Protein AF-Q95SH7-F1 (afdb_monomer_lite)

InterPro domains:
  IPR019172 Osteopetrosis-associated transmembrane protein 1 precursor [PF09777] (29-224)
  IPR019172 Osteopetrosis-associated transmembrane protein 1 precursor [PTHR15644] (20-227)

Sequence (315 aa):
MRSYIALLGLILTLSGQFNMLLAGKKHSCEKLLADLGDAQSKFIYCATTKSVPVNLCEGCVDLYRNLTNDYGNLIANANCSKRYLNSDRINIVATTQGILTSLWQKANCENCFRDNFWIVYSDNSTKLQNCLESASSDLVCFKCKNDYVSLNDFYLSMEKKVGGSVCFDLQDNMNRTRLNWSKTLKCCQREVKLTNFLIAVGVVVLLPIFTFYITAVVVTKRREANHGLLNEQEPELDAPSTSTLITAAVLSTSTEDPVAISARTEKIANVLIGAGTHLLDESSDEEPPRGKKVAHSPASDYSSDDEPLEKPKRA

Structure (mmCIF, N/CA/C/O backbone):
data_AF-Q95SH7-F1
#
_entry.id   AF-Q95SH7-F1
#
loop_
_atom_site.group_PDB
_atom_site.id
_atom_site.type_symbol
_atom_site.label_atom_id
_atom_site.label_alt_id
_atom_site.label_comp_id
_atom_site.label_asym_id
_atom_site.label_entity_id
_atom_site.label_seq_id
_atom_site.pdbx_PDB_ins_code
_atom_site.Cartn_x
_atom_site.Cartn_y
_atom_site.Cartn_z
_atom_site.occupancy
_atom_site.B_iso_or_equiv
_atom_site.auth_seq_id
_atom_site.auth_comp_id
_atom_site.auth_asym_id
_atom_site.auth_atom_id
_atom_site.pdbx_PDB_model_num
ATOM 1 N N . MET A 1 1 ? 40.277 18.360 -65.419 1.00 63.38 1 MET A N 1
ATOM 2 C CA . MET A 1 1 ? 40.446 17.186 -64.526 1.00 63.38 1 MET A CA 1
ATOM 3 C C . MET A 1 1 ? 40.706 17.570 -63.067 1.00 63.38 1 MET A C 1
ATOM 5 O O . MET A 1 1 ? 39.752 17.458 -62.316 1.00 63.38 1 MET A O 1
ATOM 9 N N . ARG A 1 2 ? 41.895 18.059 -62.649 1.00 73.50 2 ARG A N 1
ATOM 10 C CA . ARG A 1 2 ? 42.257 18.284 -61.216 1.00 73.50 2 ARG A CA 1
ATOM 11 C C . ARG A 1 2 ? 41.142 18.849 -60.306 1.00 73.50 2 ARG A C 1
ATOM 13 O O . ARG A 1 2 ? 40.904 18.279 -59.249 1.00 73.50 2 ARG A O 1
ATOM 20 N N . SER A 1 3 ? 40.433 19.903 -60.724 1.00 75.00 3 SER A N 1
ATOM 21 C CA . SER A 1 3 ? 39.335 20.509 -59.940 1.00 75.00 3 SER A CA 1
ATOM 22 C C . SER A 1 3 ? 38.196 19.527 -59.596 1.00 75.00 3 SER A C 1
ATOM 24 O O . SER A 1 3 ? 37.776 19.479 -58.444 1.00 75.00 3 SER A O 1
ATOM 26 N N . TYR A 1 4 ? 37.764 18.675 -60.535 1.00 78.44 4 TYR A N 1
ATOM 27 C CA . TYR A 1 4 ? 36.707 17.679 -60.292 1.00 78.44 4 TYR A CA 1
ATOM 28 C C . TYR A 1 4 ? 37.105 16.637 -59.238 1.00 78.44 4 TYR A C 1
ATOM 30 O O . TYR A 1 4 ? 36.262 16.203 -58.461 1.00 78.44 4 TYR A O 1
ATOM 38 N N . ILE A 1 5 ? 38.387 16.258 -59.183 1.00 79.31 5 ILE A N 1
ATOM 39 C CA . ILE A 1 5 ? 38.898 15.276 -58.211 1.00 79.31 5 ILE A CA 1
ATOM 40 C C . ILE A 1 5 ? 38.832 15.856 -56.790 1.00 79.31 5 ILE A C 1
ATOM 42 O O . ILE A 1 5 ? 38.383 15.177 -55.870 1.00 79.31 5 ILE A O 1
ATOM 46 N N . ALA A 1 6 ? 39.206 17.129 -56.618 1.00 79.00 6 ALA A N 1
ATOM 47 C CA . ALA A 1 6 ? 39.083 17.822 -55.335 1.00 79.00 6 ALA A CA 1
ATOM 48 C C . ALA A 1 6 ? 37.614 17.964 -54.891 1.00 79.00 6 ALA A C 1
ATOM 50 O O . ALA A 1 6 ? 37.300 17.750 -53.722 1.00 79.00 6 ALA A O 1
ATOM 51 N N . LEU A 1 7 ? 36.710 18.268 -55.830 1.00 79.94 7 LEU A N 1
ATOM 52 C CA . LEU A 1 7 ? 35.279 18.433 -55.559 1.00 79.94 7 LEU A CA 1
ATOM 53 C C . LEU A 1 7 ? 34.617 17.097 -55.164 1.00 79.94 7 LEU A C 1
ATOM 55 O O . LEU A 1 7 ? 33.896 17.042 -54.171 1.00 79.94 7 LEU A O 1
ATOM 59 N N . LEU A 1 8 ? 34.940 15.999 -55.861 1.00 82.06 8 LEU A N 1
ATOM 60 C CA . LEU A 1 8 ? 34.525 14.641 -55.482 1.00 82.06 8 LEU A CA 1
ATOM 61 C C . LEU A 1 8 ? 35.059 14.234 -54.102 1.00 82.06 8 LEU A C 1
ATOM 63 O O . LEU A 1 8 ? 34.300 13.713 -53.288 1.00 82.06 8 LEU A O 1
ATOM 67 N N . GLY A 1 9 ? 36.334 14.509 -53.810 1.00 81.44 9 GLY A N 1
ATOM 68 C CA . GLY A 1 9 ? 36.924 14.237 -52.496 1.00 81.44 9 GLY A CA 1
ATOM 69 C C . GLY A 1 9 ? 36.204 14.970 -51.360 1.00 81.44 9 GLY A C 1
ATOM 70 O O . GLY A 1 9 ? 35.921 14.369 -50.326 1.00 81.44 9 GLY A O 1
ATOM 71 N N . LEU A 1 10 ? 35.842 16.239 -51.574 1.00 83.19 10 LEU A N 1
ATOM 72 C CA . LEU A 1 10 ? 35.124 17.057 -50.593 1.00 83.19 10 LEU A CA 1
ATOM 73 C C . LEU A 1 10 ? 33.656 16.624 -50.412 1.00 83.19 10 LEU A C 1
ATOM 75 O O . LEU A 1 10 ? 33.151 16.629 -49.293 1.00 83.19 10 LEU A O 1
ATOM 79 N N . ILE A 1 11 ? 32.981 16.175 -51.477 1.00 85.31 11 ILE A N 1
ATOM 80 C CA . ILE A 1 11 ? 31.650 15.549 -51.369 1.00 85.31 11 ILE A CA 1
ATOM 81 C C . ILE A 1 11 ? 31.732 14.249 -50.555 1.00 85.31 11 ILE A C 1
ATOM 83 O O . ILE A 1 11 ? 30.904 14.024 -49.671 1.00 85.31 11 ILE A O 1
ATOM 87 N N . LEU A 1 12 ? 32.743 13.410 -50.804 1.00 84.62 12 LEU A N 1
ATOM 88 C CA . LEU A 1 12 ? 32.925 12.152 -50.078 1.00 84.62 12 LEU A CA 1
ATOM 89 C C . LEU A 1 12 ? 33.202 12.385 -48.585 1.00 84.62 12 LEU A C 1
ATOM 91 O O . LEU A 1 12 ? 32.544 11.752 -47.758 1.00 84.62 12 LEU A O 1
ATOM 95 N N . THR A 1 13 ? 34.084 13.319 -48.210 1.00 81.19 13 THR A N 1
ATOM 96 C CA . THR A 1 13 ? 34.356 13.611 -46.788 1.00 81.19 13 THR A CA 1
ATOM 97 C C . THR A 1 13 ? 33.149 14.213 -46.068 1.00 81.19 13 THR A C 1
ATOM 99 O O . THR A 1 13 ? 32.836 13.767 -44.962 1.00 81.19 13 THR A O 1
ATOM 102 N N . LEU A 1 14 ? 32.411 15.138 -46.698 1.00 82.38 14 LEU A N 1
ATOM 103 C CA . LEU A 1 14 ? 31.150 15.656 -46.152 1.00 82.38 14 LEU A CA 1
ATOM 104 C C . LEU A 1 14 ? 30.107 14.543 -45.976 1.00 82.38 14 LEU A C 1
ATOM 106 O O . LEU A 1 14 ? 29.465 14.463 -44.928 1.00 82.38 14 LEU A O 1
ATOM 110 N N . SER A 1 15 ? 29.972 13.639 -46.952 1.00 83.38 15 SER A N 1
ATOM 111 C CA . SER A 1 15 ? 29.055 12.497 -46.845 1.00 83.38 15 SER A CA 1
ATOM 112 C C . SER A 1 15 ? 29.454 11.537 -45.715 1.00 83.38 15 SER A C 1
ATOM 114 O O . SER A 1 15 ? 28.586 11.044 -44.995 1.00 83.38 15 SER A O 1
ATOM 116 N N . GLY A 1 16 ? 30.754 11.319 -45.490 1.00 80.38 16 GLY A N 1
ATOM 117 C CA . GLY A 1 16 ? 31.266 10.509 -44.383 1.00 80.38 16 GLY A CA 1
ATOM 118 C C . GLY A 1 16 ? 30.967 11.131 -43.016 1.00 80.38 16 GLY A C 1
ATOM 119 O O . GLY A 1 16 ? 30.447 10.453 -42.130 1.00 80.38 16 GLY A O 1
ATOM 120 N N . GLN A 1 17 ? 31.212 12.437 -42.861 1.00 80.50 17 GLN A N 1
ATOM 121 C CA . GLN A 1 17 ? 30.883 13.177 -41.636 1.00 80.50 17 GLN A CA 1
ATOM 122 C C . GLN A 1 17 ? 29.373 13.178 -41.351 1.00 80.50 17 GLN A C 1
ATOM 124 O O . GLN A 1 17 ? 28.960 12.937 -40.216 1.00 80.50 17 GLN A O 1
ATOM 129 N N . PHE A 1 18 ? 28.541 13.383 -42.376 1.00 81.31 18 PHE A N 1
ATOM 130 C CA . PHE A 1 18 ? 27.083 13.361 -42.246 1.00 81.31 18 PHE A CA 1
ATOM 131 C C . PHE A 1 18 ? 26.558 11.977 -41.828 1.00 81.31 18 PHE A C 1
ATOM 133 O O . PHE A 1 18 ? 25.743 11.882 -40.908 1.00 81.31 18 PHE A O 1
ATOM 140 N N . ASN A 1 19 ? 27.078 10.900 -42.429 1.00 77.56 19 ASN A N 1
ATOM 141 C CA . ASN A 1 19 ? 26.736 9.527 -42.048 1.00 77.56 19 ASN A CA 1
ATOM 142 C C . ASN A 1 19 ? 27.182 9.183 -40.616 1.00 77.56 19 ASN A C 1
ATOM 144 O O . ASN A 1 19 ? 26.408 8.579 -39.877 1.00 77.56 19 ASN A O 1
ATOM 148 N N . MET A 1 20 ? 28.373 9.614 -40.181 1.00 75.56 20 MET A N 1
ATOM 149 C CA . MET A 1 20 ? 28.822 9.448 -38.787 1.00 75.56 20 MET A CA 1
ATOM 150 C C . MET A 1 20 ? 27.908 10.178 -37.790 1.00 75.56 20 MET A C 1
ATOM 152 O O . MET A 1 20 ? 27.527 9.614 -36.764 1.00 75.56 20 MET A O 1
ATOM 156 N N . LEU A 1 21 ? 27.501 11.412 -38.103 1.00 77.50 21 LEU A N 1
ATOM 157 C CA . LEU A 1 21 ? 26.602 12.210 -37.262 1.00 77.50 21 LEU A CA 1
ATOM 158 C C . LEU A 1 21 ? 25.205 11.562 -37.168 1.00 77.50 21 LEU A C 1
ATOM 160 O O . LEU A 1 21 ? 24.625 11.477 -36.081 1.00 77.50 21 LEU A O 1
ATOM 164 N N . LEU A 1 22 ? 24.689 11.037 -38.285 1.00 74.31 22 LEU A N 1
ATOM 165 C CA . LEU A 1 22 ? 23.461 10.237 -38.323 1.00 74.31 22 LEU A CA 1
ATOM 166 C C . LEU A 1 22 ? 23.581 8.941 -37.509 1.00 74.31 22 LEU A C 1
ATOM 168 O O . LEU A 1 22 ? 22.667 8.630 -36.746 1.00 74.31 22 LEU A O 1
ATOM 172 N N . ALA A 1 23 ? 24.695 8.212 -37.617 1.00 70.94 23 ALA A N 1
ATOM 173 C CA . ALA A 1 23 ? 24.934 6.980 -36.867 1.00 70.94 23 ALA A CA 1
ATOM 174 C C . ALA A 1 23 ? 24.988 7.228 -35.348 1.00 70.94 23 ALA A C 1
ATOM 176 O O . ALA A 1 23 ? 24.325 6.521 -34.588 1.00 70.94 23 ALA A O 1
ATOM 177 N N . GLY A 1 24 ? 25.682 8.282 -34.903 1.00 73.38 24 GLY A N 1
ATOM 178 C CA . GLY A 1 24 ? 25.710 8.687 -33.493 1.00 73.38 24 GLY A CA 1
ATOM 179 C C . GLY A 1 24 ? 24.323 9.062 -32.955 1.00 73.38 24 GLY A C 1
ATOM 180 O O . GLY A 1 24 ? 23.914 8.587 -31.895 1.00 73.38 24 GLY A O 1
ATOM 181 N N . LYS A 1 25 ? 23.539 9.839 -33.720 1.00 75.94 25 LYS A N 1
ATOM 182 C CA . LYS A 1 25 ? 22.142 10.159 -33.365 1.00 75.94 25 LYS A CA 1
ATOM 183 C C . LYS A 1 25 ? 21.239 8.923 -33.345 1.00 75.94 25 LYS A C 1
ATOM 185 O O . LYS A 1 25 ? 20.387 8.814 -32.464 1.00 75.94 25 LYS A O 1
ATOM 190 N N . LYS A 1 26 ? 21.429 7.985 -34.279 1.00 73.69 26 LYS A N 1
ATOM 191 C CA . LYS A 1 26 ? 20.704 6.708 -34.329 1.00 73.69 26 LYS A CA 1
ATOM 192 C C . LYS A 1 26 ? 20.954 5.892 -33.056 1.00 73.69 26 LYS A C 1
ATOM 194 O O . LYS A 1 26 ? 19.992 5.551 -32.373 1.00 73.69 26 LYS A O 1
ATOM 199 N N . HIS A 1 27 ? 22.221 5.673 -32.700 1.00 76.00 27 HIS A N 1
ATOM 200 C CA . HIS A 1 27 ? 22.614 4.928 -31.500 1.00 76.00 27 HIS A CA 1
ATOM 201 C C . HIS A 1 27 ? 22.127 5.607 -30.206 1.00 76.00 27 HIS A C 1
ATOM 203 O O . HIS A 1 27 ? 21.720 4.922 -29.268 1.00 76.00 27 HIS A O 1
ATOM 209 N N . SER A 1 28 ? 22.115 6.944 -30.147 1.00 89.06 28 SER A N 1
ATOM 210 C CA . SER A 1 28 ? 21.544 7.688 -29.015 1.00 89.06 28 SER A CA 1
ATOM 211 C C . SER A 1 28 ? 20.042 7.419 -28.845 1.00 89.06 28 SER A C 1
ATOM 213 O O . SER A 1 28 ? 19.609 7.078 -27.746 1.00 89.06 28 SER A O 1
ATOM 215 N N . CYS A 1 29 ? 19.254 7.492 -29.923 1.00 93.06 29 CYS A N 1
ATOM 216 C CA . CYS A 1 29 ? 17.817 7.209 -29.856 1.00 93.06 29 CYS A CA 1
ATOM 217 C C . CYS A 1 29 ? 17.499 5.734 -29.583 1.00 93.06 29 CYS A C 1
ATOM 219 O O . CYS A 1 29 ? 16.517 5.437 -28.912 1.00 93.06 29 CYS A O 1
ATOM 221 N N . GLU A 1 30 ? 18.295 4.806 -30.113 1.00 93.19 30 GLU A N 1
ATOM 222 C CA . GLU A 1 30 ? 18.106 3.369 -29.883 1.00 93.19 30 GLU A CA 1
ATOM 223 C C . GLU A 1 30 ? 18.460 2.977 -28.441 1.00 93.19 30 GLU A C 1
ATOM 225 O O . GLU A 1 30 ? 17.736 2.173 -27.858 1.00 93.19 30 GLU A O 1
ATOM 230 N N . LYS A 1 31 ? 19.452 3.631 -27.812 1.00 94.38 31 LYS A N 1
ATOM 231 C CA . LYS A 1 31 ? 19.692 3.489 -26.367 1.00 94.38 31 LYS A CA 1
ATOM 232 C C . LYS A 1 31 ? 18.532 4.044 -25.533 1.00 94.38 31 LYS A C 1
ATOM 234 O O . LYS A 1 31 ? 18.003 3.315 -24.707 1.00 94.38 31 LYS A O 1
ATOM 239 N N . LEU A 1 32 ? 18.096 5.285 -25.776 1.00 95.44 32 LEU A N 1
ATOM 240 C CA . LEU A 1 32 ? 17.012 5.910 -24.997 1.00 95.44 32 LEU A CA 1
ATOM 241 C C . LEU A 1 32 ? 15.697 5.113 -25.053 1.00 95.44 32 LEU A C 1
ATOM 243 O O . LEU A 1 32 ? 14.973 5.054 -24.064 1.00 95.44 32 LEU A O 1
ATOM 247 N N . LEU A 1 33 ? 15.391 4.478 -26.191 1.00 95.38 33 LEU A N 1
ATOM 248 C CA . LEU A 1 33 ? 14.232 3.591 -26.303 1.00 95.38 33 LEU A CA 1
ATOM 249 C C . LEU A 1 33 ? 14.427 2.270 -25.537 1.00 95.38 33 LEU A C 1
ATOM 251 O O . LEU A 1 33 ? 13.470 1.771 -24.950 1.00 95.38 33 LEU A O 1
ATOM 255 N N . ALA A 1 34 ? 15.638 1.705 -25.536 1.00 96.12 34 ALA A N 1
ATOM 256 C CA . ALA A 1 34 ? 15.949 0.485 -24.792 1.00 96.12 34 ALA A CA 1
ATOM 257 C C . ALA A 1 34 ? 15.928 0.710 -23.269 1.00 96.12 34 ALA A C 1
ATOM 259 O O . ALA A 1 34 ? 15.324 -0.089 -22.558 1.00 96.12 34 ALA A O 1
ATOM 260 N N . ASP A 1 35 ? 16.514 1.816 -22.793 1.00 96.50 35 ASP A N 1
ATOM 261 C CA . ASP A 1 35 ? 16.490 2.237 -21.385 1.00 96.50 35 ASP A CA 1
ATOM 262 C C . ASP A 1 35 ? 15.025 2.410 -20.910 1.00 96.50 35 ASP A C 1
ATOM 264 O O . ASP A 1 35 ? 14.611 1.816 -19.913 1.00 96.50 35 ASP A O 1
ATOM 268 N N . LEU A 1 36 ? 14.191 3.115 -21.692 1.00 97.12 36 LEU A N 1
ATOM 269 C CA . LEU A 1 36 ? 12.753 3.249 -21.421 1.00 97.12 36 LEU A CA 1
ATOM 270 C C . LEU A 1 36 ? 12.016 1.898 -21.431 1.00 97.12 36 LEU A C 1
ATOM 272 O O . LEU A 1 36 ? 11.171 1.660 -20.571 1.00 97.12 36 LEU A O 1
ATOM 276 N N . GLY A 1 37 ? 12.298 1.018 -22.395 1.00 97.19 37 GLY A N 1
ATOM 277 C CA . GLY A 1 37 ? 11.652 -0.296 -22.492 1.00 97.19 37 GLY A CA 1
ATOM 278 C C . GLY A 1 37 ? 11.969 -1.201 -21.297 1.00 97.19 37 GLY A C 1
ATOM 279 O O . GLY A 1 37 ? 11.080 -1.874 -20.771 1.00 97.19 37 GLY A O 1
ATOM 280 N N . ASP A 1 38 ? 13.212 -1.162 -20.818 1.00 97.88 38 ASP A N 1
ATOM 281 C CA . ASP A 1 38 ? 13.646 -1.825 -19.589 1.00 97.88 38 ASP A CA 1
ATOM 282 C C . ASP A 1 38 ? 12.906 -1.261 -18.360 1.00 97.88 38 ASP A C 1
ATOM 284 O O . ASP A 1 38 ? 12.289 -2.031 -17.615 1.00 97.88 38 ASP A O 1
ATOM 288 N N . ALA A 1 39 ? 12.847 0.066 -18.201 1.00 98.19 39 ALA A N 1
ATOM 289 C CA . ALA A 1 39 ? 12.100 0.718 -17.122 1.00 98.19 39 ALA A CA 1
ATOM 290 C C . ALA A 1 39 ? 10.590 0.395 -17.156 1.00 98.19 39 ALA A C 1
ATOM 292 O O . ALA A 1 39 ? 10.005 0.061 -16.121 1.00 98.19 39 ALA A O 1
ATOM 293 N N . GLN A 1 40 ? 9.966 0.406 -18.342 1.00 97.81 40 GLN A N 1
ATOM 294 C CA . GLN A 1 40 ? 8.574 -0.014 -18.553 1.00 97.81 40 GLN A CA 1
ATOM 295 C C . GLN A 1 40 ? 8.359 -1.471 -18.120 1.00 97.81 40 GLN A C 1
ATOM 297 O O . GLN A 1 40 ? 7.416 -1.750 -17.375 1.00 97.81 40 GLN A O 1
ATOM 302 N N . SER A 1 41 ? 9.252 -2.386 -18.518 1.00 98.00 41 SER A N 1
ATOM 303 C CA . SER A 1 41 ? 9.170 -3.812 -18.167 1.00 98.00 41 SER A CA 1
ATOM 304 C C . SER A 1 41 ? 9.305 -4.065 -16.657 1.00 98.00 41 SER A C 1
ATOM 306 O O . SER A 1 41 ? 8.559 -4.864 -16.086 1.00 98.00 41 SER A O 1
ATOM 308 N N . LYS A 1 42 ? 10.195 -3.328 -15.980 1.00 98.44 42 LYS A N 1
ATOM 309 C CA . LYS A 1 42 ? 10.414 -3.430 -14.532 1.00 98.44 42 LYS A CA 1
ATOM 310 C C . LYS A 1 42 ? 9.242 -2.861 -13.741 1.00 98.44 42 LYS A C 1
ATOM 312 O O . LYS A 1 42 ? 8.810 -3.487 -12.772 1.00 98.44 42 LYS A O 1
ATOM 317 N N . PHE A 1 43 ? 8.687 -1.723 -14.162 1.00 98.31 43 PHE A N 1
ATOM 318 C CA . PHE A 1 43 ? 7.515 -1.143 -13.510 1.00 98.31 43 PHE A CA 1
ATOM 319 C C . PHE A 1 43 ? 6.276 -2.043 -13.644 1.00 98.31 43 PHE A C 1
ATOM 321 O O . PHE A 1 43 ? 5.636 -2.315 -12.631 1.00 98.31 43 PHE A O 1
ATOM 328 N N . ILE A 1 44 ? 5.964 -2.585 -14.833 1.00 97.50 44 ILE A N 1
ATOM 329 C CA . ILE A 1 44 ? 4.802 -3.485 -14.984 1.00 97.50 44 ILE A CA 1
ATOM 330 C C . ILE A 1 44 ? 4.984 -4.811 -14.227 1.00 97.50 44 ILE A C 1
ATOM 332 O O . ILE A 1 44 ? 4.027 -5.308 -13.630 1.00 97.50 44 ILE A O 1
ATOM 336 N N . TYR A 1 45 ? 6.206 -5.354 -14.165 1.00 98.25 45 TYR A N 1
ATOM 337 C CA . TYR A 1 45 ? 6.515 -6.524 -13.335 1.00 98.25 45 TYR A CA 1
ATOM 338 C C . TYR A 1 45 ? 6.297 -6.236 -11.841 1.00 98.25 45 TYR A C 1
ATOM 340 O O . TYR A 1 45 ? 5.645 -7.020 -11.146 1.00 98.25 45 TYR A O 1
ATOM 348 N N . CYS A 1 46 ? 6.775 -5.089 -11.348 1.00 98.31 46 CYS A N 1
ATOM 349 C CA . CYS A 1 46 ? 6.547 -4.662 -9.969 1.00 98.31 46 CYS A CA 1
ATOM 350 C C . CYS A 1 46 ? 5.052 -4.471 -9.675 1.00 98.31 46 CYS A C 1
ATOM 352 O O . CYS A 1 46 ? 4.528 -5.074 -8.743 1.00 98.31 46 CYS A O 1
ATOM 354 N N . ALA A 1 47 ? 4.335 -3.726 -10.519 1.00 97.56 47 ALA A N 1
ATOM 355 C CA . ALA A 1 47 ? 2.901 -3.489 -10.368 1.00 97.56 47 ALA A CA 1
ATOM 356 C C . ALA A 1 47 ? 2.085 -4.795 -10.336 1.00 97.56 47 ALA A C 1
ATOM 358 O O . ALA A 1 47 ? 1.165 -4.940 -9.534 1.00 97.56 47 ALA A O 1
ATOM 359 N N . THR A 1 48 ? 2.458 -5.775 -11.165 1.00 97.06 48 THR A N 1
ATOM 360 C CA . THR A 1 48 ? 1.806 -7.093 -11.209 1.00 97.06 48 THR A CA 1
ATOM 361 C C . THR A 1 48 ? 2.108 -7.919 -9.954 1.00 97.06 48 THR A C 1
ATOM 363 O O . THR A 1 48 ? 1.204 -8.530 -9.385 1.00 97.06 48 THR A O 1
ATOM 366 N N . THR A 1 49 ? 3.359 -7.919 -9.479 1.00 97.56 49 THR A N 1
ATOM 367 C CA . THR A 1 49 ? 3.784 -8.681 -8.284 1.00 97.56 49 THR A CA 1
ATOM 368 C C . THR A 1 49 ? 3.401 -8.023 -6.952 1.00 97.56 49 THR A C 1
ATOM 370 O O . THR A 1 49 ? 3.406 -8.694 -5.923 1.00 97.56 49 THR A O 1
ATOM 373 N N . LYS A 1 50 ? 3.011 -6.743 -6.959 1.00 96.69 50 LYS A N 1
ATOM 374 C CA . LYS A 1 50 ? 2.500 -5.977 -5.805 1.00 96.69 50 LYS A CA 1
ATOM 375 C C . LYS A 1 50 ? 0.976 -5.773 -5.836 1.00 96.69 50 LYS A C 1
ATOM 377 O O . LYS A 1 50 ? 0.469 -4.788 -5.300 1.00 96.69 50 LYS A O 1
ATOM 382 N N . SER A 1 51 ? 0.255 -6.686 -6.488 1.00 95.12 51 SER A N 1
ATOM 383 C CA . SER A 1 51 ? -1.200 -6.606 -6.681 1.00 95.12 51 SER A CA 1
ATOM 384 C C . SER A 1 51 ? -2.029 -7.179 -5.523 1.00 95.12 51 SER A C 1
ATOM 386 O O . SER A 1 51 ? -3.136 -6.699 -5.295 1.00 95.12 51 SER A O 1
ATOM 388 N N . VAL A 1 52 ? -1.525 -8.182 -4.790 1.00 93.88 52 VAL A N 1
ATOM 389 C CA . VAL A 1 52 ? -2.203 -8.787 -3.626 1.00 93.88 52 VAL A CA 1
ATOM 390 C C . VAL A 1 52 ? -1.170 -9.178 -2.551 1.00 93.88 52 VAL A C 1
ATOM 392 O O . VAL A 1 52 ? -0.391 -10.102 -2.788 1.00 93.88 52 VAL A O 1
ATOM 395 N N . PRO A 1 53 ? -1.163 -8.545 -1.358 1.00 92.69 53 PRO A N 1
ATOM 396 C CA . PRO A 1 53 ? -1.866 -7.298 -1.032 1.00 92.69 53 PRO A CA 1
ATOM 397 C C . PRO A 1 53 ? -1.395 -6.137 -1.916 1.00 92.69 53 PRO A C 1
ATOM 399 O O . PRO A 1 53 ? -0.297 -6.190 -2.477 1.00 92.69 53 PRO A O 1
ATOM 402 N N . VAL A 1 54 ? -2.213 -5.092 -2.035 1.00 94.50 54 VAL A N 1
ATOM 403 C CA . VAL A 1 54 ? -1.873 -3.932 -2.864 1.00 94.50 54 VAL A CA 1
ATOM 404 C C . VAL A 1 54 ? -0.762 -3.130 -2.187 1.00 94.50 54 VAL A C 1
ATOM 406 O O . VAL A 1 54 ? -0.917 -2.628 -1.073 1.00 94.50 54 VAL A O 1
ATOM 409 N N . ASN A 1 55 ? 0.367 -3.012 -2.879 1.00 95.06 55 ASN A N 1
ATOM 410 C CA . ASN A 1 55 ? 1.519 -2.214 -2.459 1.00 95.06 55 ASN A CA 1
ATOM 411 C C . ASN A 1 55 ? 2.222 -1.635 -3.707 1.00 95.06 55 ASN A C 1
ATOM 413 O O . ASN A 1 55 ? 3.435 -1.784 -3.889 1.00 95.06 55 ASN A O 1
ATOM 417 N N . LEU A 1 56 ? 1.426 -1.079 -4.623 1.00 96.44 56 LEU A N 1
ATOM 418 C CA . LEU A 1 56 ? 1.848 -0.557 -5.924 1.00 96.44 56 LEU A CA 1
ATOM 419 C C . LEU A 1 56 ? 2.591 0.771 -5.769 1.00 96.44 56 LEU A C 1
ATOM 421 O O . LEU A 1 56 ? 3.650 0.964 -6.366 1.00 96.44 56 LEU A O 1
ATOM 425 N N . CYS A 1 57 ? 2.017 1.683 -4.992 1.00 96.62 57 CYS A N 1
ATOM 426 C CA . CYS A 1 57 ? 2.514 3.039 -4.838 1.00 96.62 57 CYS A CA 1
ATOM 427 C C . CYS A 1 57 ? 3.848 3.041 -4.093 1.00 96.62 57 CYS A C 1
ATOM 429 O O . CYS A 1 57 ? 4.848 3.471 -4.659 1.00 96.62 57 CYS A O 1
ATOM 431 N N . GLU A 1 58 ? 3.895 2.493 -2.875 1.00 94.19 58 GLU A N 1
ATOM 432 C CA . GLU A 1 58 ? 5.142 2.404 -2.099 1.00 94.19 58 GLU A CA 1
ATOM 433 C C . GLU A 1 58 ? 6.137 1.441 -2.766 1.00 94.19 58 GLU A C 1
ATOM 435 O O . GLU A 1 58 ? 7.320 1.735 -2.919 1.00 94.19 58 GLU A O 1
ATOM 440 N N . GLY A 1 59 ? 5.656 0.276 -3.209 1.00 95.50 59 GLY A N 1
ATOM 441 C CA . GLY A 1 59 ? 6.526 -0.816 -3.654 1.00 95.50 59 GLY A CA 1
ATOM 442 C C . GLY A 1 59 ? 7.204 -0.591 -5.003 1.00 95.50 59 GLY A C 1
ATOM 443 O O . GLY A 1 59 ? 8.191 -1.270 -5.284 1.00 95.50 59 GLY A O 1
ATOM 444 N N . CYS A 1 60 ? 6.687 0.325 -5.827 1.00 97.62 60 CYS A N 1
ATOM 445 C CA . CYS A 1 60 ? 7.165 0.562 -7.190 1.00 97.62 60 CYS A CA 1
ATOM 446 C C . CYS A 1 60 ? 7.515 2.035 -7.479 1.00 97.62 60 CYS A C 1
ATOM 448 O O . CYS A 1 60 ? 7.771 2.365 -8.639 1.00 97.62 60 CYS A O 1
ATOM 450 N N . VAL A 1 61 ? 7.560 2.913 -6.464 1.00 96.56 61 VAL A N 1
ATOM 451 C CA . VAL A 1 61 ? 7.772 4.365 -6.640 1.00 96.56 61 VAL A CA 1
ATOM 452 C C . VAL A 1 61 ? 9.032 4.709 -7.431 1.00 96.56 61 VAL A C 1
ATOM 454 O O . VAL A 1 61 ? 8.965 5.487 -8.382 1.00 96.56 61 VAL A O 1
ATOM 457 N N . ASP A 1 62 ? 10.175 4.103 -7.113 1.00 97.19 62 ASP A N 1
ATOM 458 C CA . ASP A 1 62 ? 11.433 4.436 -7.791 1.00 97.19 62 ASP A CA 1
ATOM 459 C C . ASP A 1 62 ? 11.498 3.865 -9.213 1.00 97.19 62 ASP A C 1
ATOM 461 O O . ASP A 1 62 ? 12.071 4.484 -10.108 1.00 97.19 62 ASP A O 1
ATOM 465 N N . LEU A 1 63 ? 10.811 2.747 -9.472 1.00 98.12 63 LEU A N 1
ATOM 466 C CA . LEU A 1 63 ? 10.630 2.230 -10.830 1.00 98.12 63 LEU A CA 1
ATOM 467 C C . LEU A 1 63 ? 9.724 3.150 -11.659 1.00 98.12 63 LEU A C 1
ATOM 469 O O . LEU A 1 63 ? 10.017 3.383 -12.829 1.00 98.12 63 LEU A O 1
ATOM 473 N N . TYR A 1 64 ? 8.678 3.726 -11.057 1.00 97.94 64 TYR A N 1
ATOM 474 C CA . TYR A 1 64 ? 7.820 4.718 -11.711 1.00 97.94 64 TYR A CA 1
ATOM 475 C C . TYR A 1 64 ? 8.546 6.052 -11.970 1.00 97.94 64 TYR A C 1
ATOM 477 O O . TYR A 1 64 ? 8.372 6.667 -13.027 1.00 97.94 64 TYR A O 1
ATOM 485 N N . ARG A 1 65 ? 9.409 6.487 -11.041 1.00 97.12 65 ARG A N 1
ATOM 486 C CA . ARG A 1 65 ? 10.279 7.664 -11.212 1.00 97.12 65 ARG A CA 1
ATOM 487 C C . ARG A 1 65 ? 11.268 7.466 -12.359 1.00 97.12 65 ARG A C 1
ATOM 489 O O . ARG A 1 65 ? 11.332 8.328 -13.231 1.00 97.12 65 ARG A O 1
ATOM 496 N N . ASN A 1 66 ? 11.964 6.328 -12.406 1.00 97.31 66 ASN A N 1
ATOM 497 C CA . ASN A 1 66 ? 12.891 5.992 -13.494 1.00 97.31 66 ASN A CA 1
ATOM 498 C C . ASN A 1 66 ? 12.161 5.934 -14.846 1.00 97.31 66 ASN A C 1
ATOM 500 O O . ASN A 1 66 ? 12.528 6.643 -15.776 1.00 97.31 66 ASN A O 1
ATOM 504 N N . LEU A 1 67 ? 11.039 5.210 -14.912 1.00 97.31 67 LEU A N 1
ATOM 505 C CA . LEU A 1 67 ? 10.135 5.173 -16.066 1.00 97.31 67 LEU A CA 1
ATOM 506 C C . LEU A 1 67 ? 9.750 6.578 -16.573 1.00 97.31 67 LEU A C 1
ATOM 508 O O . LEU A 1 67 ? 9.787 6.850 -17.773 1.00 97.31 67 LEU A O 1
ATOM 512 N N . THR A 1 68 ? 9.383 7.480 -15.663 1.00 97.25 68 THR A N 1
ATOM 513 C CA . THR A 1 68 ? 8.981 8.853 -16.005 1.00 97.25 68 THR A CA 1
ATOM 514 C C . THR A 1 68 ? 10.172 9.700 -16.472 1.00 97.25 68 THR A C 1
ATOM 516 O O . THR A 1 68 ? 10.047 10.452 -17.440 1.00 97.25 68 THR A O 1
ATOM 519 N N . ASN A 1 69 ? 11.338 9.544 -15.837 1.00 97.38 69 ASN A N 1
ATOM 520 C CA . ASN A 1 69 ? 12.599 10.176 -16.231 1.00 97.38 69 ASN A CA 1
ATOM 521 C C . ASN A 1 69 ? 13.025 9.756 -17.645 1.00 97.38 69 ASN A C 1
ATOM 523 O O . ASN A 1 69 ? 13.302 10.607 -18.489 1.00 97.38 69 ASN A O 1
ATOM 527 N N . ASP A 1 70 ? 13.023 8.457 -17.932 1.00 96.94 70 ASP A N 1
ATOM 528 C CA . ASP A 1 70 ? 13.522 7.909 -19.195 1.00 96.94 70 ASP A CA 1
ATOM 529 C C . ASP A 1 70 ? 12.582 8.242 -20.364 1.00 96.94 70 ASP A C 1
ATOM 531 O O . ASP A 1 70 ? 13.037 8.569 -21.465 1.00 96.94 70 ASP A O 1
ATOM 535 N N . TYR A 1 71 ? 11.272 8.310 -20.104 1.00 96.75 71 TYR A N 1
ATOM 536 C CA . TYR A 1 71 ? 10.296 8.849 -21.053 1.00 96.75 71 TYR A CA 1
ATOM 537 C C . TYR A 1 71 ? 10.509 10.351 -21.311 1.00 96.75 71 TYR A C 1
ATOM 539 O O . TYR A 1 71 ? 10.477 10.797 -22.461 1.00 96.75 71 TYR A O 1
ATOM 547 N N . GLY A 1 72 ? 10.801 11.129 -20.263 1.00 96.38 72 GLY A N 1
ATOM 548 C CA . GLY A 1 72 ? 11.178 12.541 -20.376 1.00 96.38 72 GLY A CA 1
ATOM 549 C C . GLY A 1 72 ? 12.435 12.749 -21.229 1.00 96.38 72 GLY A C 1
ATOM 550 O O . GLY A 1 72 ? 12.435 13.589 -22.131 1.00 96.38 72 GLY A O 1
ATOM 551 N N . ASN A 1 73 ? 13.467 11.928 -21.021 1.00 94.88 73 ASN A N 1
ATOM 552 C CA . ASN A 1 73 ? 14.703 11.937 -21.810 1.00 94.88 73 ASN A CA 1
ATOM 553 C C . ASN A 1 73 ? 14.452 11.599 -23.293 1.00 94.88 73 ASN A C 1
ATOM 555 O O . ASN A 1 73 ? 15.046 12.219 -24.181 1.00 94.88 73 ASN A O 1
ATOM 559 N N . LEU A 1 74 ? 13.534 10.666 -23.581 1.00 94.12 74 LEU A N 1
ATOM 560 C CA . LEU A 1 74 ? 13.139 10.327 -24.951 1.00 94.12 74 LEU A CA 1
ATOM 561 C C . LEU A 1 74 ? 12.372 11.468 -25.648 1.00 94.12 74 LEU A C 1
ATOM 563 O O . LEU A 1 74 ? 12.620 11.731 -26.828 1.00 94.12 74 LEU A O 1
ATOM 567 N N . ILE A 1 75 ? 11.474 12.161 -24.932 1.00 93.56 75 ILE A N 1
ATOM 568 C CA . ILE A 1 75 ? 10.742 13.334 -25.445 1.00 93.56 75 ILE A CA 1
ATOM 569 C C . ILE A 1 75 ? 11.690 14.507 -25.711 1.00 93.56 75 ILE A C 1
ATOM 571 O O . ILE A 1 75 ? 11.607 15.130 -26.772 1.00 93.56 75 ILE A O 1
ATOM 575 N N . ALA A 1 76 ? 12.580 14.811 -24.759 1.00 94.00 76 ALA A N 1
ATOM 576 C CA . ALA A 1 76 ? 13.474 15.967 -24.816 1.00 94.00 76 ALA A CA 1
ATOM 577 C C . ALA A 1 76 ? 14.376 15.950 -26.062 1.00 94.00 76 ALA A C 1
ATOM 579 O O . ALA A 1 76 ? 14.684 16.998 -26.636 1.00 94.00 76 ALA A O 1
ATOM 580 N N . ASN A 1 77 ? 14.755 14.762 -26.542 1.00 91.88 77 ASN A N 1
ATOM 581 C CA . ASN A 1 77 ? 15.427 14.617 -27.824 1.00 91.88 77 ASN A CA 1
ATOM 582 C C . ASN A 1 77 ? 14.411 14.631 -28.981 1.00 91.88 77 ASN A C 1
ATOM 584 O O . ASN A 1 77 ? 13.895 13.592 -29.394 1.00 91.88 77 ASN A O 1
ATOM 588 N N . ALA A 1 78 ? 14.186 15.812 -29.566 1.00 90.50 78 ALA A N 1
ATOM 589 C CA . ALA A 1 78 ? 13.246 16.034 -30.671 1.00 90.50 78 ALA A CA 1
ATOM 590 C C . ALA A 1 78 ? 13.392 15.050 -31.859 1.00 90.50 78 ALA A C 1
ATOM 592 O O . ALA A 1 78 ? 12.405 14.731 -32.524 1.00 90.50 78 ALA A O 1
ATOM 593 N N . ASN A 1 79 ? 14.598 14.528 -32.122 1.00 89.75 79 ASN A N 1
ATOM 594 C CA . ASN A 1 79 ? 14.825 13.531 -33.172 1.00 89.75 79 ASN A CA 1
ATOM 595 C C . ASN A 1 79 ? 14.278 12.143 -32.788 1.00 89.75 79 ASN A C 1
ATOM 597 O O . ASN A 1 79 ? 13.681 11.465 -33.623 1.00 89.75 79 ASN A O 1
ATOM 601 N N . CYS A 1 80 ? 14.450 11.729 -31.530 1.00 92.12 80 CYS A N 1
ATOM 602 C CA . CYS A 1 80 ? 13.917 10.463 -31.022 1.00 92.12 80 CYS A CA 1
ATOM 603 C C . CYS A 1 80 ? 12.397 10.550 -30.812 1.00 92.12 80 CYS A C 1
ATOM 605 O O . CYS A 1 80 ? 11.668 9.659 -31.242 1.00 92.12 80 CYS A O 1
ATOM 607 N N . SER A 1 81 ? 11.920 11.670 -30.263 1.00 91.25 81 SER A N 1
ATOM 608 C CA . SER A 1 81 ? 10.499 12.007 -30.126 1.00 91.25 81 SER A CA 1
ATOM 609 C C . SER A 1 81 ? 9.746 11.909 -31.462 1.00 91.25 81 SER A C 1
ATOM 611 O O . SER A 1 81 ? 8.750 11.189 -31.564 1.00 91.25 81 SER A O 1
ATOM 613 N N . LYS A 1 82 ? 10.268 12.517 -32.540 1.00 90.25 82 LYS A N 1
ATOM 614 C CA . LYS A 1 82 ? 9.679 12.381 -33.885 1.00 90.25 82 LYS A CA 1
ATOM 615 C C . LYS A 1 82 ? 9.654 10.923 -34.372 1.00 90.25 82 LYS A C 1
ATOM 617 O O . LYS A 1 82 ? 8.650 10.491 -34.935 1.00 90.25 82 LYS A O 1
ATOM 622 N N . ARG A 1 83 ? 10.737 10.167 -34.143 1.00 91.00 83 ARG A N 1
ATOM 623 C CA . ARG A 1 83 ? 10.906 8.780 -34.618 1.00 91.00 83 ARG A CA 1
ATOM 624 C C . ARG A 1 83 ? 10.053 7.743 -33.869 1.00 91.00 83 ARG A C 1
ATOM 626 O O . ARG A 1 83 ? 9.739 6.720 -34.462 1.00 91.00 83 ARG A O 1
ATOM 633 N N . TYR A 1 84 ? 9.687 7.976 -32.606 1.00 91.44 84 TYR A N 1
ATOM 634 C CA . TYR A 1 84 ? 9.022 6.953 -31.778 1.00 91.44 84 TYR A CA 1
ATOM 635 C C . TYR A 1 84 ? 7.668 7.356 -31.177 1.00 91.44 84 TYR A C 1
ATOM 637 O O . TYR A 1 84 ? 6.912 6.477 -30.771 1.00 91.44 84 TYR A O 1
ATOM 645 N N . LEU A 1 85 ? 7.335 8.651 -31.135 1.00 88.56 85 LEU A N 1
ATOM 646 C CA . LEU A 1 85 ? 6.072 9.146 -30.559 1.00 88.56 85 LEU A CA 1
ATOM 647 C C . LEU A 1 85 ? 5.084 9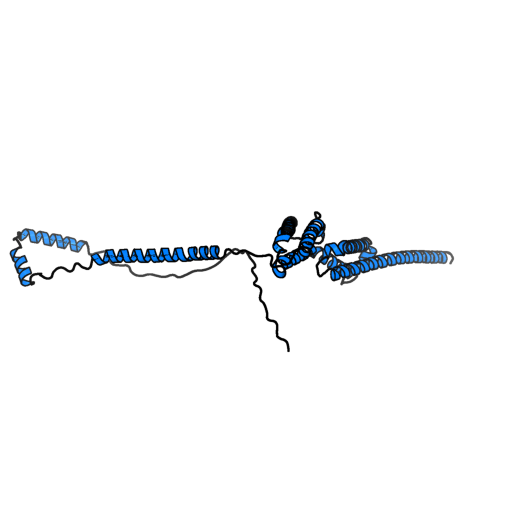.672 -31.615 1.00 88.56 85 LEU A C 1
ATOM 649 O O . LEU A 1 85 ? 3.950 9.985 -31.271 1.00 88.56 85 LEU A O 1
ATOM 653 N N . ASN A 1 86 ? 5.521 9.809 -32.876 1.00 79.88 86 ASN A N 1
ATOM 654 C CA . ASN A 1 86 ? 4.749 10.420 -33.969 1.00 79.88 86 ASN A CA 1
ATOM 655 C C . ASN A 1 86 ? 4.952 9.730 -35.339 1.00 79.88 86 ASN A C 1
ATOM 657 O O . ASN A 1 86 ? 4.743 10.360 -36.375 1.00 79.88 86 ASN A O 1
ATOM 661 N N . SER A 1 87 ? 5.423 8.477 -35.374 1.00 77.81 87 SER A N 1
ATOM 662 C CA . SER A 1 87 ? 5.751 7.777 -36.635 1.00 77.81 87 SER A CA 1
ATOM 663 C C . SER A 1 87 ? 4.735 6.706 -37.059 1.00 77.81 87 SER A C 1
ATOM 665 O O . SER A 1 87 ? 4.582 6.482 -38.256 1.00 77.81 87 SER A O 1
ATOM 667 N N . ASP A 1 88 ? 3.996 6.100 -36.123 1.00 84.56 88 ASP A N 1
ATOM 668 C CA . ASP A 1 88 ? 3.082 4.980 -36.394 1.00 84.56 88 ASP A CA 1
ATOM 669 C C . ASP A 1 88 ? 1.666 5.271 -35.891 1.00 84.56 88 ASP A C 1
ATOM 671 O O . ASP A 1 88 ? 1.489 5.835 -34.816 1.00 84.56 88 ASP A O 1
ATOM 675 N N . ARG A 1 89 ? 0.628 4.782 -36.586 1.00 88.56 89 ARG A N 1
ATOM 676 C CA . ARG A 1 89 ? -0.787 4.986 -36.191 1.00 88.56 89 ARG A CA 1
ATOM 677 C C . ARG A 1 89 ? -1.122 4.512 -34.761 1.00 88.56 89 ARG A C 1
ATOM 679 O O . ARG A 1 89 ? -2.101 4.976 -34.187 1.00 88.56 89 ARG A O 1
ATOM 686 N N . ILE A 1 90 ? -0.334 3.589 -34.204 1.00 88.75 90 ILE A N 1
ATOM 687 C CA . ILE A 1 90 ? -0.504 3.036 -32.848 1.00 88.75 90 ILE A CA 1
ATOM 688 C C . ILE A 1 90 ? 0.247 3.866 -31.783 1.00 88.75 90 ILE A C 1
ATOM 690 O O . ILE A 1 90 ? -0.116 3.810 -30.608 1.00 88.75 90 ILE A O 1
ATOM 694 N N . ASN A 1 91 ? 1.286 4.625 -32.172 1.00 91.00 91 ASN A N 1
ATOM 695 C CA . ASN A 1 91 ? 2.194 5.368 -31.281 1.00 91.00 91 ASN A CA 1
ATOM 696 C C . ASN A 1 91 ? 2.588 4.572 -30.019 1.00 91.00 91 ASN A C 1
ATOM 698 O O . ASN A 1 91 ? 2.472 5.058 -28.894 1.00 91.00 91 ASN A O 1
ATOM 702 N N . ILE A 1 92 ? 3.023 3.319 -30.214 1.00 92.94 92 ILE A N 1
ATOM 703 C CA . ILE A 1 92 ? 3.130 2.293 -29.161 1.00 92.94 92 ILE A CA 1
ATOM 704 C C . ILE A 1 92 ? 3.873 2.761 -27.901 1.00 92.94 92 ILE A C 1
ATOM 706 O O . ILE A 1 92 ? 3.425 2.474 -26.799 1.00 92.94 92 ILE A O 1
ATOM 710 N N . VAL A 1 93 ? 4.946 3.543 -28.041 1.00 94.00 93 VAL A N 1
ATOM 711 C CA . VAL A 1 93 ? 5.734 4.049 -26.904 1.00 94.00 93 VAL A CA 1
ATOM 712 C C . VAL A 1 93 ? 4.929 5.035 -26.047 1.00 94.00 93 VAL A C 1
ATOM 714 O O . VAL A 1 93 ? 4.927 4.923 -24.821 1.00 94.00 93 VAL A O 1
ATOM 717 N N . ALA A 1 94 ? 4.199 5.959 -26.681 1.00 93.69 94 ALA A N 1
ATOM 718 C CA . ALA A 1 94 ? 3.331 6.915 -25.994 1.00 93.69 94 ALA A CA 1
ATOM 719 C C . ALA A 1 94 ? 2.096 6.227 -25.385 1.00 93.69 94 ALA A C 1
ATOM 721 O O . ALA A 1 94 ? 1.699 6.550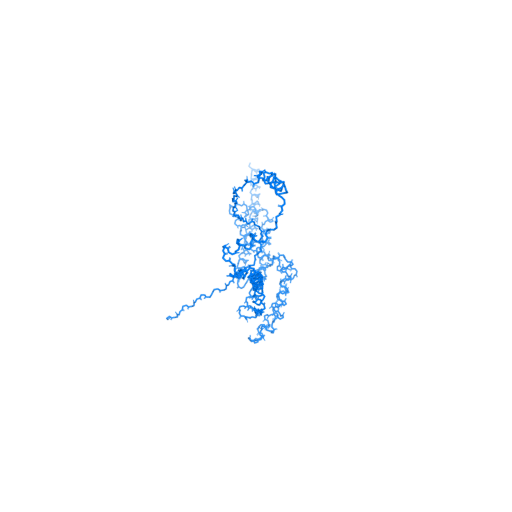 -24.268 1.00 93.69 94 ALA A O 1
ATOM 722 N N . THR A 1 95 ? 1.522 5.244 -26.086 1.00 94.62 95 THR A N 1
ATOM 723 C CA . THR A 1 95 ? 0.374 4.459 -25.606 1.00 94.62 95 THR A CA 1
ATOM 724 C C . THR A 1 95 ? 0.742 3.606 -24.388 1.00 94.62 95 THR A C 1
ATOM 726 O O . THR A 1 95 ? 0.035 3.651 -23.381 1.00 94.62 95 THR A O 1
ATOM 729 N N . THR A 1 96 ? 1.873 2.891 -24.421 1.00 95.62 96 THR A N 1
ATOM 730 C CA . THR A 1 96 ? 2.369 2.117 -23.269 1.00 95.62 96 THR A CA 1
ATOM 731 C C . THR A 1 96 ? 2.652 3.029 -22.080 1.00 95.62 96 THR A C 1
ATOM 733 O O . THR A 1 96 ? 2.194 2.740 -20.976 1.00 95.62 96 THR A O 1
ATOM 736 N N . GLN A 1 97 ? 3.315 4.172 -22.294 1.00 95.94 97 GLN A N 1
ATOM 737 C CA . GLN A 1 97 ? 3.522 5.145 -21.221 1.00 95.94 97 GLN A CA 1
ATOM 738 C C . GLN A 1 97 ? 2.193 5.643 -20.639 1.00 95.94 97 GLN A C 1
ATOM 740 O O . GLN A 1 97 ? 2.028 5.664 -19.422 1.00 95.94 97 GLN A O 1
ATOM 745 N N . GLY A 1 98 ? 1.236 6.011 -21.496 1.00 96.25 98 GLY A N 1
ATOM 746 C CA . GLY A 1 98 ? -0.077 6.504 -21.083 1.00 96.25 98 GLY A CA 1
ATOM 747 C C . GLY A 1 98 ? -0.834 5.507 -20.205 1.00 96.25 98 GLY A C 1
ATOM 748 O O . GLY A 1 98 ? -1.430 5.909 -19.210 1.00 96.25 98 GLY A O 1
ATOM 749 N N . ILE A 1 99 ? -0.748 4.207 -20.506 1.00 97.06 99 ILE A N 1
ATOM 750 C CA . ILE A 1 99 ? -1.335 3.138 -19.682 1.00 97.06 99 ILE A CA 1
ATOM 751 C C . ILE A 1 99 ? -0.658 3.066 -18.303 1.00 97.06 99 ILE A C 1
ATOM 753 O O . ILE A 1 99 ? -1.349 3.018 -17.285 1.00 97.06 99 ILE A O 1
ATOM 757 N N . LEU A 1 100 ? 0.677 3.098 -18.245 1.00 97.69 100 LEU A N 1
ATOM 758 C CA . LEU A 1 100 ? 1.428 2.977 -16.987 1.00 97.69 100 LEU A CA 1
ATOM 759 C C . LEU A 1 10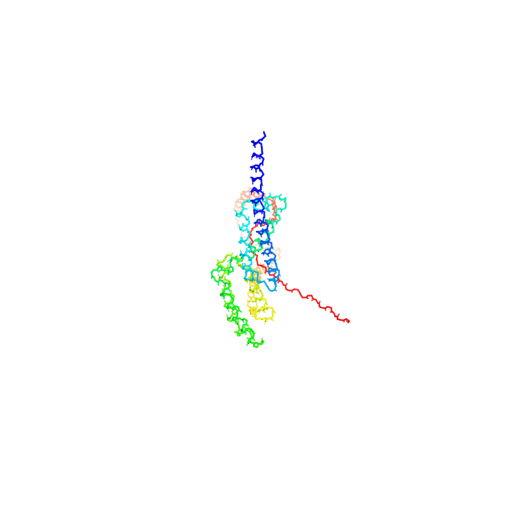0 ? 1.283 4.223 -16.092 1.00 97.69 100 LEU A C 1
ATOM 761 O O . LEU A 1 100 ? 1.088 4.096 -14.884 1.00 97.69 100 LEU A O 1
ATOM 765 N N . THR A 1 101 ? 1.286 5.424 -16.676 1.00 97.56 101 THR A N 1
ATOM 766 C CA . THR A 1 101 ? 0.970 6.675 -15.968 1.00 97.56 101 THR A CA 1
ATOM 767 C C . THR A 1 101 ? -0.498 6.729 -15.536 1.00 97.56 101 THR A C 1
ATOM 769 O O . THR A 1 101 ? -0.781 7.158 -14.418 1.00 97.56 101 THR A O 1
ATOM 772 N N . SER A 1 102 ? -1.438 6.232 -16.349 1.00 97.44 102 SER A N 1
ATOM 773 C CA . SER A 1 102 ? -2.852 6.134 -15.958 1.00 97.44 102 SER A CA 1
ATOM 774 C C . SER A 1 102 ? -3.059 5.182 -14.775 1.00 97.44 102 SER A C 1
ATOM 776 O O . SER A 1 102 ? -3.841 5.500 -13.882 1.00 97.44 102 SER A O 1
ATOM 778 N N . LEU A 1 103 ? -2.327 4.063 -14.710 1.00 96.62 103 LEU A N 1
ATOM 779 C CA . LEU A 1 103 ? -2.353 3.144 -13.567 1.00 96.62 103 LEU A CA 1
ATOM 780 C C . LEU A 1 103 ? -1.909 3.840 -12.268 1.00 96.62 103 LEU A C 1
ATOM 782 O O . LEU A 1 103 ? -2.621 3.776 -11.266 1.00 96.62 103 LEU A O 1
ATOM 786 N N . TRP A 1 104 ? -0.778 4.553 -12.303 1.00 97.56 104 TRP A N 1
ATOM 787 C CA . TRP A 1 104 ? -0.245 5.312 -11.163 1.00 97.56 104 TRP A CA 1
ATOM 788 C C . TRP A 1 104 ? -1.197 6.426 -10.693 1.00 97.56 104 TRP A C 1
ATOM 790 O O . TRP A 1 104 ? -1.468 6.568 -9.498 1.00 97.56 104 TRP A O 1
ATOM 800 N N . GLN A 1 105 ? -1.767 7.181 -11.639 1.00 96.69 105 GLN A N 1
ATOM 801 C CA . GLN A 1 105 ? -2.745 8.236 -11.357 1.00 96.69 105 GLN A CA 1
ATOM 802 C C . GLN A 1 105 ? -4.056 7.677 -10.793 1.00 96.69 105 GLN A C 1
ATOM 804 O O . GLN A 1 105 ? -4.562 8.198 -9.804 1.00 96.69 105 GLN A O 1
ATOM 809 N N . LYS A 1 106 ? -4.590 6.588 -11.363 1.00 96.12 106 LYS A N 1
ATOM 810 C CA . LYS A 1 106 ? -5.830 5.943 -10.896 1.00 96.12 106 LYS A CA 1
ATOM 811 C C . LYS A 1 106 ? -5.689 5.349 -9.491 1.00 96.12 106 LYS A C 1
ATOM 813 O O . LYS A 1 106 ? -6.667 5.304 -8.751 1.00 96.12 106 LYS A O 1
ATOM 818 N N . ALA A 1 107 ? -4.483 4.931 -9.113 1.00 96.19 107 ALA A N 1
ATOM 819 C CA . ALA A 1 107 ? -4.157 4.503 -7.757 1.00 96.19 107 ALA A CA 1
ATOM 820 C C . ALA A 1 107 ? -3.931 5.674 -6.771 1.00 96.19 107 ALA A C 1
ATOM 822 O O . ALA A 1 107 ? -3.655 5.429 -5.597 1.00 96.19 107 ALA A O 1
ATOM 823 N N . ASN A 1 108 ? -4.054 6.937 -7.212 1.00 96.50 108 ASN A N 1
ATOM 824 C CA . ASN A 1 108 ? -3.804 8.149 -6.420 1.00 96.50 108 ASN A CA 1
ATOM 825 C C . ASN A 1 108 ? -2.428 8.146 -5.715 1.00 96.50 108 ASN A C 1
ATOM 827 O O . ASN A 1 108 ? -2.302 8.685 -4.615 1.00 96.50 108 ASN A O 1
ATOM 831 N N . CYS A 1 109 ? -1.396 7.530 -6.306 1.00 96.25 109 CYS A N 1
ATOM 832 C CA . CYS A 1 109 ? -0.152 7.214 -5.591 1.00 96.25 109 CYS A CA 1
ATOM 833 C C . CYS A 1 109 ? 0.590 8.432 -5.013 1.00 96.25 109 CYS A C 1
ATOM 835 O O . CYS A 1 109 ? 1.176 8.326 -3.937 1.00 96.25 109 CYS A O 1
ATOM 837 N N . GLU A 1 110 ? 0.484 9.609 -5.636 1.00 93.38 110 GLU A N 1
ATOM 838 C CA . GLU A 1 110 ? 1.014 10.872 -5.090 1.00 93.38 110 GLU A CA 1
ATOM 839 C C . GLU A 1 110 ? 0.491 11.177 -3.667 1.00 93.38 110 GLU A C 1
ATOM 841 O O . GLU A 1 110 ? 1.213 11.719 -2.829 1.00 93.38 110 GLU A O 1
ATOM 846 N N . ASN A 1 111 ? -0.748 10.777 -3.348 1.00 93.62 111 ASN A N 1
ATOM 847 C CA . ASN A 1 111 ? -1.342 10.979 -2.025 1.00 93.62 111 ASN A CA 1
ATOM 848 C C . ASN A 1 111 ? -0.839 9.987 -0.953 1.00 93.62 111 ASN A C 1
ATOM 850 O O . ASN A 1 111 ? -1.138 10.212 0.214 1.00 93.62 111 ASN A O 1
ATOM 854 N N . CYS A 1 112 ? -0.063 8.941 -1.285 1.00 91.81 112 CYS A N 1
ATOM 855 C CA . CYS A 1 112 ? 0.635 8.134 -0.265 1.00 91.81 112 CYS A CA 1
ATOM 856 C C . CYS A 1 112 ? 1.779 8.933 0.383 1.00 91.81 112 CYS A C 1
ATOM 858 O O . CYS A 1 112 ? 1.956 8.916 1.603 1.00 91.81 112 CYS A O 1
ATOM 860 N N . PHE A 1 113 ? 2.544 9.646 -0.449 1.00 89.75 113 PHE A N 1
ATOM 861 C CA . PHE A 1 113 ? 3.750 10.383 -0.054 1.00 89.75 113 PHE A CA 1
ATOM 862 C C . PHE A 1 113 ? 3.446 11.775 0.509 1.00 89.75 113 PHE A C 1
ATOM 864 O O . PHE A 1 113 ? 4.282 12.384 1.178 1.00 89.75 113 PHE A O 1
ATOM 871 N N . ARG A 1 114 ? 2.241 12.292 0.251 1.00 88.88 114 ARG A N 1
ATOM 872 C CA . ARG A 1 114 ? 1.784 13.577 0.775 1.00 88.88 114 ARG A CA 1
ATOM 873 C C . ARG A 1 114 ? 1.683 13.540 2.300 1.00 88.88 114 ARG A C 1
ATOM 875 O O . ARG A 1 114 ? 1.280 12.535 2.877 1.00 88.88 114 ARG A O 1
ATOM 882 N N . ASP A 1 115 ? 2.023 14.654 2.950 1.00 87.62 115 ASP A N 1
ATOM 883 C CA . ASP A 1 115 ? 1.831 14.865 4.396 1.00 87.62 115 ASP A CA 1
ATOM 884 C C . ASP A 1 115 ? 2.466 13.785 5.320 1.00 87.62 115 ASP A C 1
ATOM 886 O O . ASP A 1 115 ? 2.106 13.701 6.493 1.00 87.62 115 ASP A O 1
ATOM 890 N N . ASN A 1 116 ? 3.404 12.965 4.816 1.00 89.69 116 ASN A N 1
ATOM 891 C CA . ASN A 1 116 ? 3.931 11.749 5.463 1.00 89.69 116 ASN A CA 1
ATOM 892 C C . ASN A 1 116 ? 2.857 10.705 5.847 1.00 89.69 116 ASN A C 1
ATOM 894 O O . ASN A 1 116 ? 3.080 9.897 6.754 1.00 89.69 116 ASN A O 1
ATOM 898 N N . PHE A 1 117 ? 1.700 10.694 5.169 1.00 91.06 117 PHE A N 1
ATOM 899 C CA . PHE A 1 117 ? 0.561 9.844 5.535 1.00 91.06 117 PHE A CA 1
ATOM 900 C C . PHE A 1 117 ? 0.915 8.354 5.620 1.00 91.06 117 PHE A C 1
ATOM 902 O O . PHE A 1 117 ? 0.552 7.698 6.597 1.00 91.06 117 PHE A O 1
ATOM 909 N N . TRP A 1 118 ? 1.655 7.836 4.634 1.00 92.06 118 TRP A N 1
ATOM 910 C CA . TRP A 1 118 ? 2.094 6.440 4.603 1.00 92.06 118 TRP A CA 1
ATOM 911 C C . TRP A 1 118 ? 2.912 6.035 5.838 1.00 92.06 118 TRP A C 1
ATOM 913 O O . TRP A 1 118 ? 2.650 4.994 6.434 1.00 92.06 118 TRP A O 1
ATOM 923 N N . ILE A 1 119 ? 3.850 6.881 6.278 1.00 92.69 119 ILE A N 1
ATOM 924 C CA . ILE A 1 119 ? 4.747 6.589 7.408 1.00 92.69 119 ILE A CA 1
ATOM 925 C C . ILE A 1 119 ? 3.946 6.456 8.712 1.00 92.69 119 ILE A C 1
ATOM 927 O O . ILE A 1 119 ? 4.121 5.490 9.454 1.00 92.69 119 ILE A O 1
ATOM 931 N N . VAL A 1 120 ? 3.029 7.396 8.969 1.00 94.00 120 VAL A N 1
ATOM 932 C CA . VAL A 1 120 ? 2.198 7.392 10.187 1.00 94.00 120 VAL A CA 1
ATOM 933 C C . VAL A 1 120 ? 1.170 6.255 10.161 1.00 94.00 120 VAL A C 1
ATOM 935 O O . VAL A 1 120 ? 0.933 5.617 11.188 1.00 94.00 120 VAL A O 1
ATOM 938 N N . TYR A 1 121 ? 0.609 5.938 8.987 1.00 95.38 121 TYR A N 1
ATOM 939 C CA . TYR A 1 121 ? -0.235 4.753 8.822 1.00 95.38 121 TYR A CA 1
ATOM 940 C C . TYR A 1 121 ? 0.546 3.465 9.110 1.00 95.38 121 TYR A C 1
ATOM 942 O O . TYR A 1 121 ? 0.069 2.617 9.859 1.00 95.38 121 TYR A O 1
ATOM 950 N N . SER A 1 122 ? 1.751 3.323 8.550 1.00 94.88 122 SER A N 1
ATOM 951 C CA . SER A 1 122 ? 2.584 2.124 8.689 1.00 94.88 122 SER A CA 1
ATOM 952 C C . SER A 1 122 ? 2.998 1.874 10.141 1.00 94.88 122 SER A C 1
ATOM 954 O O . SER A 1 122 ? 2.939 0.736 10.602 1.00 94.88 122 SER A O 1
ATOM 956 N N . ASP A 1 123 ? 3.359 2.917 10.892 1.00 96.06 123 ASP A N 1
ATOM 957 C CA . ASP A 1 123 ? 3.659 2.831 12.328 1.00 96.06 123 ASP A CA 1
ATOM 958 C C . ASP A 1 123 ? 2.435 2.360 13.142 1.00 96.06 123 ASP A C 1
ATOM 960 O O . ASP A 1 123 ? 2.506 1.359 13.860 1.00 96.06 123 ASP A O 1
ATOM 964 N N . ASN A 1 124 ? 1.267 2.988 12.959 1.00 96.69 124 ASN A N 1
ATOM 965 C CA . ASN A 1 124 ? 0.032 2.565 13.633 1.00 96.69 124 ASN A CA 1
ATOM 966 C C . ASN A 1 124 ? -0.435 1.158 13.209 1.00 96.69 124 ASN A C 1
ATOM 968 O O . ASN A 1 124 ? -0.903 0.383 14.045 1.00 96.69 124 ASN A O 1
ATOM 972 N N . SER A 1 125 ? -0.255 0.785 11.940 1.00 96.81 125 SER A N 1
ATOM 973 C CA . SER A 1 125 ? -0.558 -0.559 11.436 1.00 96.81 125 SER A CA 1
ATOM 974 C C . SER A 1 125 ? 0.402 -1.608 12.003 1.00 96.81 125 SER A C 1
ATOM 976 O O . SER A 1 125 ? -0.022 -2.726 12.286 1.00 96.81 125 SER A O 1
ATOM 978 N N . THR A 1 126 ? 1.670 -1.250 12.224 1.00 96.88 126 THR A N 1
ATOM 979 C CA . THR A 1 126 ? 2.673 -2.120 12.859 1.00 96.88 126 THR A CA 1
ATOM 980 C C . THR A 1 126 ? 2.367 -2.316 14.343 1.00 96.88 126 THR A C 1
ATOM 982 O O . THR A 1 126 ? 2.414 -3.442 14.831 1.00 96.88 126 THR A O 1
ATOM 985 N N . LYS A 1 127 ? 1.968 -1.258 15.065 1.00 96.88 127 LYS A N 1
ATOM 986 C CA . LYS A 1 127 ? 1.499 -1.353 16.461 1.00 96.88 127 LYS A CA 1
ATOM 987 C C . LYS A 1 127 ? 0.298 -2.289 16.594 1.00 96.88 127 LYS A C 1
ATOM 989 O O . LYS A 1 127 ? 0.329 -3.196 17.425 1.00 96.88 127 LYS A O 1
ATOM 994 N N . LEU A 1 128 ? -0.710 -2.129 15.730 1.00 97.25 128 LEU A N 1
ATOM 995 C CA . LEU A 1 128 ? -1.862 -3.030 15.688 1.00 97.25 128 LEU A CA 1
ATOM 996 C C . LEU A 1 128 ? -1.432 -4.475 15.396 1.00 97.25 128 LEU A C 1
ATOM 998 O O . LEU A 1 128 ? -1.811 -5.367 16.148 1.00 97.25 128 LEU A O 1
ATOM 1002 N N . GLN A 1 129 ? -0.615 -4.712 14.365 1.00 96.25 129 GLN A N 1
ATOM 1003 C CA . GLN A 1 129 ? -0.145 -6.056 14.010 1.00 96.25 129 GLN A CA 1
ATOM 1004 C C . GLN A 1 129 ? 0.612 -6.724 15.172 1.00 96.25 129 GLN A C 1
ATOM 1006 O O . GLN A 1 129 ? 0.273 -7.840 15.563 1.00 96.25 129 GLN A O 1
ATOM 1011 N N . ASN A 1 130 ? 1.543 -6.007 15.808 1.00 96.62 130 ASN A N 1
ATOM 1012 C CA . ASN A 1 130 ? 2.276 -6.476 16.987 1.00 96.62 130 ASN A CA 1
ATOM 1013 C C . ASN A 1 130 ? 1.341 -6.780 18.173 1.00 96.62 130 ASN A C 1
ATOM 1015 O O . ASN A 1 130 ? 1.597 -7.703 18.952 1.00 96.62 130 ASN A O 1
ATOM 1019 N N . CYS A 1 131 ? 0.244 -6.031 18.336 1.00 96.75 131 CYS A N 1
ATOM 1020 C CA . CYS A 1 131 ? -0.766 -6.356 19.339 1.00 96.75 131 CYS A CA 1
ATOM 1021 C C . CYS A 1 131 ? -1.531 -7.638 18.980 1.00 96.75 131 CYS A C 1
ATOM 1023 O O . CYS A 1 131 ? -1.669 -8.506 19.844 1.00 96.75 131 CYS A O 1
ATOM 1025 N N . LEU A 1 132 ? -1.983 -7.775 17.726 1.00 95.62 132 LEU A N 1
ATOM 1026 C CA . LEU A 1 132 ? -2.728 -8.939 17.232 1.00 95.62 132 LEU A CA 1
ATOM 1027 C C . LEU A 1 132 ? -1.910 -10.237 17.341 1.00 95.62 132 LEU A C 1
ATOM 1029 O O . LEU A 1 132 ? -2.454 -11.259 17.748 1.00 95.62 132 LEU A O 1
ATOM 1033 N N . GLU A 1 133 ? -0.609 -10.191 17.044 1.00 94.06 133 GLU A N 1
ATOM 1034 C CA . GLU A 1 133 ? 0.307 -11.337 17.170 1.00 94.06 133 GLU A CA 1
ATOM 1035 C C . GLU A 1 133 ? 0.646 -11.692 18.628 1.00 94.06 133 GLU A C 1
ATOM 1037 O O . GLU A 1 133 ? 0.934 -12.846 18.936 1.00 94.06 133 GLU A O 1
ATOM 1042 N N . SER A 1 134 ? 0.590 -10.721 19.548 1.00 93.94 134 SER A N 1
ATOM 1043 C CA . SER A 1 134 ? 0.914 -10.912 20.972 1.00 93.94 134 SER A CA 1
ATOM 1044 C C . SER A 1 134 ? -0.313 -11.081 21.880 1.00 93.94 134 SER A C 1
ATOM 1046 O O . SER A 1 134 ? -0.194 -11.009 23.110 1.00 93.94 134 SER A O 1
ATOM 1048 N N . ALA A 1 135 ? -1.512 -11.225 21.317 1.00 91.44 135 ALA A N 1
ATOM 1049 C CA . ALA A 1 135 ? -2.756 -11.408 22.060 1.00 91.44 135 ALA A CA 1
ATOM 1050 C C . ALA A 1 135 ? -3.207 -12.876 22.065 1.00 91.44 135 ALA A C 1
ATOM 1052 O O . ALA A 1 135 ? -3.063 -13.586 21.075 1.00 91.44 135 ALA A O 1
ATOM 1053 N N . SER A 1 136 ? -3.832 -13.318 23.159 1.00 86.56 136 SER A N 1
ATOM 1054 C CA . SER A 1 136 ? -4.638 -14.540 23.130 1.00 86.56 136 SER A CA 1
ATOM 1055 C C . SER A 1 136 ? -5.934 -14.304 22.345 1.00 86.56 136 SER A C 1
ATOM 1057 O O . SER A 1 136 ? -6.483 -13.197 22.353 1.00 86.56 136 SER A O 1
ATOM 1059 N N . SER A 1 137 ? -6.442 -15.360 21.700 1.00 80.94 137 SER A N 1
ATOM 1060 C CA . SER A 1 137 ? -7.672 -15.355 20.888 1.00 80.94 137 SER A CA 1
ATOM 1061 C C . SER A 1 137 ? -8.853 -14.669 21.573 1.00 80.94 137 SER A C 1
ATOM 1063 O O . SER A 1 137 ? -9.600 -13.930 20.940 1.00 80.94 137 SER A O 1
ATOM 1065 N N . ASP A 1 138 ? -8.990 -14.887 22.877 1.00 84.69 138 ASP A N 1
ATOM 1066 C CA . ASP A 1 138 ? -10.193 -14.542 23.633 1.00 84.69 138 ASP A CA 1
ATOM 1067 C C . ASP A 1 138 ? -10.170 -13.082 24.124 1.00 84.69 138 ASP A C 1
ATOM 1069 O O . ASP A 1 138 ? -11.201 -12.526 24.498 1.00 84.69 138 ASP A O 1
ATOM 1073 N N . LEU A 1 139 ? -8.991 -12.442 24.110 1.00 91.06 139 LEU A N 1
ATOM 1074 C CA . LEU A 1 139 ? -8.768 -11.075 24.596 1.00 91.06 139 LEU A CA 1
ATOM 1075 C C . LEU A 1 139 ? -8.280 -10.104 23.510 1.00 91.06 139 LEU A C 1
ATOM 1077 O O . LEU A 1 139 ? -8.220 -8.901 23.772 1.00 91.06 139 LEU A O 1
ATOM 1081 N N . VAL A 1 140 ? -7.973 -10.577 22.296 1.00 94.31 140 VAL A N 1
ATOM 1082 C CA . VAL A 1 140 ? -7.466 -9.758 21.174 1.00 94.31 140 VAL A CA 1
ATOM 1083 C C . VAL A 1 140 ? -8.317 -8.513 20.904 1.00 94.31 140 VAL A C 1
ATOM 1085 O O . VAL A 1 140 ? -7.788 -7.404 20.814 1.00 94.31 140 VAL A O 1
ATOM 1088 N N . CYS A 1 141 ? -9.643 -8.664 20.893 1.00 93.25 141 CYS A N 1
ATOM 1089 C CA . CYS A 1 141 ? -10.588 -7.575 20.644 1.00 93.25 141 CYS A CA 1
ATOM 1090 C C . CYS A 1 141 ? -10.624 -6.511 21.748 1.00 93.25 141 CYS A C 1
ATOM 1092 O O . CYS A 1 141 ? -11.011 -5.375 21.480 1.00 93.25 141 CYS A O 1
ATOM 1094 N N . PHE A 1 142 ? -10.250 -6.866 22.981 1.00 93.69 142 PHE A N 1
ATOM 1095 C CA . PHE A 1 142 ? -10.153 -5.929 24.099 1.00 93.69 142 PHE A CA 1
ATOM 1096 C C . PHE A 1 142 ? -8.766 -5.279 24.138 1.00 93.69 142 PHE A C 1
ATOM 1098 O O . PHE A 1 142 ? -8.662 -4.054 24.142 1.00 93.69 142 PHE A O 1
ATOM 1105 N N . LYS A 1 143 ? -7.706 -6.099 24.092 1.00 95.12 143 LYS A N 1
ATOM 1106 C CA . LYS A 1 143 ? -6.303 -5.671 24.177 1.00 95.12 143 LYS A CA 1
ATOM 1107 C C . LYS A 1 143 ? -5.932 -4.694 23.055 1.00 95.12 143 LYS A C 1
ATOM 1109 O O . LYS A 1 143 ? -5.365 -3.647 23.337 1.00 95.12 143 LYS A O 1
ATOM 1114 N N . CYS A 1 144 ? -6.304 -5.008 21.813 1.00 96.62 144 CYS A N 1
ATOM 1115 C CA . CYS A 1 144 ? -5.885 -4.262 20.620 1.00 96.62 144 CYS A CA 1
ATOM 1116 C C . CYS A 1 144 ? -6.916 -3.229 20.140 1.00 96.62 144 CYS A C 1
ATOM 1118 O O . CYS A 1 144 ? -6.779 -2.656 19.058 1.00 96.62 144 CYS A O 1
ATOM 1120 N N . LYS A 1 145 ? -7.969 -2.976 20.935 1.00 95.19 145 LYS A N 1
ATOM 1121 C CA . LYS A 1 145 ? -9.040 -2.028 20.589 1.00 95.19 145 LYS A CA 1
ATOM 1122 C C . LYS A 1 145 ? -8.503 -0.620 20.352 1.00 95.19 145 LYS A C 1
ATOM 1124 O O . LYS A 1 145 ? -8.928 0.044 19.412 1.00 95.19 145 LYS A O 1
ATOM 1129 N N . ASN A 1 146 ? -7.577 -0.180 21.200 1.00 96.19 146 ASN A N 1
ATOM 1130 C CA . ASN A 1 146 ? -7.032 1.174 21.153 1.00 96.19 146 ASN A CA 1
ATOM 1131 C C . ASN A 1 146 ? -6.141 1.378 19.919 1.00 96.19 146 ASN A C 1
ATOM 1133 O O . ASN A 1 146 ? -6.253 2.412 19.267 1.00 96.19 146 ASN A O 1
ATOM 1137 N N . ASP A 1 147 ? -5.336 0.377 19.547 1.00 97.06 147 ASP A N 1
ATOM 1138 C CA . ASP A 1 147 ? -4.497 0.422 18.343 1.00 97.06 147 ASP A CA 1
ATOM 1139 C C . ASP A 1 147 ? -5.354 0.435 17.068 1.00 97.06 147 ASP A C 1
ATOM 1141 O O . ASP A 1 147 ? -5.123 1.243 16.168 1.00 97.06 147 ASP A O 1
ATOM 1145 N N . TYR A 1 148 ? -6.407 -0.394 17.017 1.00 97.12 148 TYR A N 1
ATOM 1146 C CA . TYR A 1 148 ? -7.355 -0.412 15.899 1.00 97.12 148 TYR A CA 1
ATOM 1147 C C . TYR A 1 148 ? -8.105 0.921 15.749 1.00 97.12 148 TYR A C 1
ATOM 1149 O O . TYR A 1 148 ? -8.226 1.437 14.637 1.00 97.12 148 TYR A O 1
ATOM 1157 N N . VAL A 1 149 ? -8.588 1.500 16.855 1.00 96.38 149 VAL A N 1
ATOM 1158 C CA . VAL A 1 149 ? -9.254 2.813 16.844 1.00 96.38 149 VAL A CA 1
ATOM 1159 C C . VAL A 1 149 ? -8.273 3.909 16.421 1.00 96.38 149 VAL A C 1
ATOM 1161 O O . VAL A 1 149 ? -8.599 4.688 15.534 1.00 96.38 149 VAL A O 1
ATOM 1164 N N . SER A 1 150 ? -7.046 3.924 16.952 1.00 97.06 150 SER A N 1
ATOM 1165 C CA . SER A 1 150 ? -6.017 4.903 16.572 1.00 97.06 150 SER A CA 1
ATOM 1166 C C . SER A 1 150 ? -5.678 4.855 15.075 1.00 97.06 150 SER A C 1
ATOM 1168 O O . SER A 1 150 ? -5.619 5.898 14.420 1.00 97.06 150 SER A O 1
ATOM 1170 N N . LEU A 1 151 ? -5.531 3.653 14.505 1.00 97.81 151 LEU A N 1
ATOM 1171 C CA . LEU A 1 151 ? -5.314 3.456 13.071 1.00 97.81 151 LEU A CA 1
ATOM 1172 C C . LEU A 1 151 ? -6.521 3.909 12.232 1.00 97.81 151 LEU A C 1
ATOM 1174 O O . LEU A 1 151 ? -6.351 4.586 11.216 1.00 97.81 151 LEU A O 1
ATOM 1178 N N . ASN A 1 152 ? -7.741 3.569 12.659 1.00 97.19 152 ASN A N 1
ATOM 1179 C CA . ASN A 1 152 ? -8.968 3.955 11.966 1.00 97.19 152 ASN A CA 1
ATOM 1180 C C . ASN A 1 152 ? -9.203 5.468 11.979 1.00 97.19 152 ASN A C 1
ATOM 1182 O O . ASN A 1 152 ? -9.545 6.044 10.948 1.00 97.19 152 ASN A O 1
ATOM 1186 N N . ASP A 1 153 ? -9.006 6.114 13.121 1.00 97.19 153 ASP A N 1
ATOM 1187 C CA . ASP A 1 153 ? -9.259 7.542 13.281 1.00 97.19 153 ASP A CA 1
ATOM 1188 C C . ASP A 1 153 ? -8.186 8.362 12.553 1.00 97.19 153 ASP A C 1
ATOM 1190 O O . ASP A 1 153 ? -8.504 9.370 11.914 1.00 97.19 153 ASP A O 1
ATOM 1194 N N . PHE A 1 154 ? -6.938 7.871 12.522 1.00 96.19 154 PHE A N 1
ATOM 1195 C CA . PHE A 1 154 ? -5.917 8.387 11.612 1.00 96.19 154 PHE A CA 1
ATOM 1196 C C . PHE A 1 154 ? -6.370 8.278 10.147 1.00 96.19 154 PHE A C 1
ATOM 1198 O O . PHE A 1 154 ? -6.375 9.293 9.445 1.00 96.19 154 PHE A O 1
ATOM 1205 N N . TYR A 1 155 ? -6.808 7.094 9.698 1.00 96.81 155 TYR A N 1
ATOM 1206 C CA . TYR A 1 155 ? -7.272 6.880 8.322 1.00 96.81 155 TYR A CA 1
ATOM 1207 C C . TYR A 1 155 ? -8.410 7.839 7.944 1.00 96.81 155 TYR A C 1
ATOM 1209 O O . TYR A 1 155 ? -8.329 8.499 6.910 1.00 96.81 155 TYR A O 1
ATOM 1217 N N . LEU A 1 156 ? -9.429 7.988 8.799 1.00 96.31 156 LEU A N 1
ATOM 1218 C CA . LEU A 1 156 ? -10.554 8.904 8.571 1.00 96.31 156 LEU A CA 1
ATOM 1219 C C . LEU A 1 156 ? -10.107 10.379 8.538 1.00 96.31 156 LEU A C 1
ATOM 1221 O O . LEU A 1 156 ? -10.621 11.172 7.744 1.00 96.31 156 LEU A O 1
ATOM 1225 N N . SER A 1 157 ? -9.128 10.766 9.366 1.00 94.50 157 SER A N 1
ATOM 1226 C CA . SER A 1 157 ? -8.573 12.128 9.353 1.00 94.50 157 SER A CA 1
ATOM 1227 C C . SER A 1 157 ? -7.810 12.436 8.054 1.00 94.50 157 SER A C 1
ATOM 1229 O O . SER A 1 157 ? -7.960 13.522 7.486 1.00 94.50 157 SER A O 1
ATOM 1231 N N . MET A 1 158 ? -7.056 11.457 7.542 1.00 94.12 158 MET A N 1
ATOM 1232 C CA . MET A 1 158 ? -6.365 11.513 6.255 1.00 94.12 158 MET A CA 1
ATOM 1233 C C . MET A 1 158 ? -7.369 11.560 5.098 1.00 94.12 158 MET A C 1
ATOM 1235 O O . MET A 1 158 ? -7.273 12.450 4.258 1.00 94.12 158 MET A O 1
ATOM 1239 N N . GLU A 1 159 ? -8.351 10.655 5.074 1.00 95.00 159 GLU A N 1
ATOM 1240 C CA . GLU A 1 159 ? -9.411 10.563 4.061 1.00 95.00 159 GLU A CA 1
ATOM 1241 C C . GLU A 1 159 ? -10.147 11.899 3.885 1.00 95.00 159 GLU A C 1
ATOM 1243 O O . GLU A 1 159 ? -10.293 12.402 2.765 1.00 95.00 159 GLU A O 1
ATOM 1248 N N . LYS A 1 160 ? -10.495 12.546 5.004 1.00 94.69 160 LYS A N 1
ATOM 1249 C CA . LYS A 1 160 ? -11.067 13.897 5.025 1.00 94.69 160 LYS A CA 1
ATOM 1250 C C . LYS A 1 160 ? -10.106 14.961 4.473 1.00 94.69 160 LYS A C 1
ATOM 1252 O O . LYS A 1 160 ? -10.549 15.860 3.762 1.00 94.69 160 LYS A O 1
ATOM 1257 N N . LYS A 1 161 ? -8.800 14.866 4.753 1.00 93.25 161 LYS A N 1
ATOM 1258 C CA . LYS A 1 161 ? -7.762 15.799 4.262 1.00 93.25 161 LYS A CA 1
ATOM 1259 C C . LYS A 1 161 ? -7.373 15.576 2.786 1.00 93.25 161 LYS A C 1
ATOM 1261 O O . LYS A 1 161 ? -6.818 16.481 2.160 1.00 93.25 161 LYS A O 1
ATOM 1266 N N . VAL A 1 162 ? -7.666 14.415 2.195 1.00 92.38 162 VAL A N 1
ATOM 1267 C CA . VAL A 1 162 ? -7.505 14.151 0.746 1.00 92.38 162 VAL A CA 1
ATOM 1268 C C . VAL A 1 162 ? -8.815 14.265 -0.046 1.00 92.38 162 VAL A C 1
ATOM 1270 O O . VAL A 1 162 ? -8.802 14.067 -1.258 1.00 92.38 162 VAL A O 1
ATOM 1273 N N . GLY A 1 163 ? -9.943 14.568 0.607 1.00 91.44 163 GLY A N 1
ATOM 1274 C CA . GLY A 1 163 ? -11.254 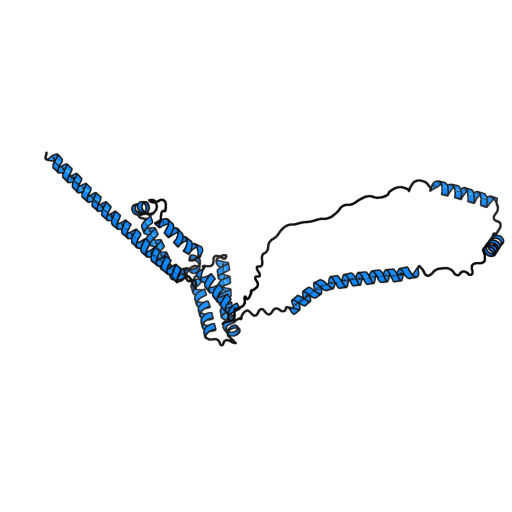14.661 -0.047 1.00 91.44 163 GLY A CA 1
ATOM 1275 C C . GLY A 1 163 ? -11.709 13.334 -0.665 1.00 91.44 163 GLY A C 1
ATOM 1276 O O . GLY A 1 163 ? -12.192 13.319 -1.792 1.00 91.44 163 GLY A O 1
ATOM 1277 N N . GLY A 1 164 ? -11.465 12.211 0.020 1.00 88.62 164 GLY A N 1
ATOM 1278 C CA . GLY A 1 164 ? -11.756 10.858 -0.476 1.00 88.62 164 GLY A CA 1
ATOM 1279 C C . GLY A 1 164 ? -10.741 10.296 -1.484 1.00 88.62 164 GLY A C 1
ATOM 1280 O O . GLY A 1 164 ? -10.725 9.093 -1.724 1.00 88.62 164 GLY A O 1
ATOM 1281 N N . SER A 1 165 ? -9.826 11.111 -2.026 1.00 92.62 165 SER A N 1
ATOM 1282 C CA . SER A 1 165 ? -8.785 10.670 -2.977 1.00 92.62 165 SER A CA 1
ATOM 1283 C C . SER A 1 165 ? -7.593 9.967 -2.297 1.00 92.62 165 SER A C 1
ATOM 1285 O O . SER A 1 165 ? -6.432 10.285 -2.559 1.00 92.62 165 SER A O 1
ATOM 1287 N N . VAL A 1 166 ? -7.870 9.025 -1.388 1.00 94.56 166 VAL A N 1
ATOM 1288 C CA . VAL A 1 166 ? -6.861 8.216 -0.675 1.00 94.56 166 VAL A CA 1
ATOM 1289 C C . VAL A 1 166 ? -6.080 7.361 -1.680 1.00 94.56 166 VAL A C 1
ATOM 1291 O O . VAL A 1 166 ? -6.667 6.870 -2.648 1.00 94.56 166 VAL A O 1
ATOM 1294 N N . CYS A 1 167 ? -4.774 7.166 -1.469 1.00 95.62 167 CYS A N 1
ATOM 1295 C CA . CYS A 1 167 ? -3.984 6.283 -2.330 1.00 95.62 167 CYS A CA 1
ATOM 1296 C C . CYS A 1 167 ? -4.356 4.803 -2.135 1.00 95.62 167 CYS A C 1
ATOM 1298 O O . CYS A 1 167 ? -4.711 4.372 -1.037 1.00 95.62 167 CYS A O 1
ATOM 1300 N N . PHE A 1 168 ? -4.312 4.026 -3.214 1.00 95.56 168 PHE A N 1
ATOM 1301 C CA . PHE A 1 168 ? -4.962 2.717 -3.272 1.00 95.56 168 PHE A CA 1
ATOM 1302 C C . PHE A 1 168 ? -4.314 1.670 -2.349 1.00 95.56 168 PHE A C 1
ATOM 1304 O O . PHE A 1 168 ? -5.040 0.911 -1.710 1.00 95.56 168 PHE A O 1
ATOM 1311 N N . ASP A 1 169 ? -2.989 1.718 -2.164 1.00 95.69 169 ASP A N 1
ATOM 1312 C CA . ASP A 1 169 ? -2.261 0.915 -1.166 1.00 95.69 169 ASP A CA 1
ATOM 1313 C C . ASP A 1 169 ? -2.843 1.096 0.255 1.00 95.69 169 ASP A C 1
ATOM 1315 O O . ASP A 1 169 ? -3.023 0.127 0.993 1.00 95.69 169 ASP A O 1
ATOM 1319 N N . LEU A 1 170 ? -3.190 2.330 0.648 1.00 95.38 170 LEU A N 1
ATOM 1320 C CA . LEU A 1 170 ? -3.791 2.615 1.958 1.00 95.38 170 LEU A CA 1
ATOM 1321 C C . LEU A 1 170 ? -5.265 2.196 2.028 1.00 95.38 170 LEU A C 1
ATOM 1323 O O . LEU A 1 170 ? -5.726 1.766 3.086 1.00 95.38 170 LEU A O 1
ATOM 1327 N N . GLN A 1 171 ? -6.009 2.282 0.919 1.00 95.62 171 GLN A N 1
ATOM 1328 C CA . GLN A 1 171 ? -7.387 1.784 0.861 1.00 95.62 171 GLN A CA 1
ATOM 1329 C C . GLN A 1 171 ? -7.446 0.261 1.045 1.00 95.62 171 GLN A C 1
ATOM 1331 O O . GLN A 1 171 ? -8.205 -0.212 1.890 1.00 95.62 171 GLN A O 1
ATOM 1336 N N . ASP A 1 172 ? -6.632 -0.509 0.312 1.00 96.19 172 ASP A N 1
ATOM 1337 C CA . ASP A 1 172 ? -6.590 -1.973 0.441 1.00 96.19 172 ASP A CA 1
ATOM 1338 C C . ASP A 1 172 ? -6.155 -2.399 1.845 1.00 96.19 172 ASP A C 1
ATOM 1340 O O . ASP A 1 172 ? -6.849 -3.178 2.499 1.00 96.19 172 ASP A O 1
ATOM 1344 N N . ASN A 1 173 ? -5.060 -1.839 2.368 1.00 95.81 173 ASN A N 1
ATOM 1345 C CA . ASN A 1 173 ? -4.578 -2.212 3.696 1.00 95.81 173 ASN A CA 1
ATOM 1346 C C . ASN A 1 173 ? -5.581 -1.866 4.810 1.00 95.81 173 ASN A C 1
ATOM 1348 O O . ASN A 1 173 ? -5.754 -2.671 5.734 1.00 95.81 173 ASN A O 1
ATOM 1352 N N . MET A 1 174 ? -6.315 -0.750 4.709 1.00 96.56 174 MET A N 1
ATOM 1353 C CA . MET A 1 174 ? -7.361 -0.430 5.686 1.00 96.56 174 MET A CA 1
ATOM 1354 C C . MET A 1 174 ? -8.595 -1.326 5.521 1.00 96.56 174 MET A C 1
ATOM 1356 O O . MET A 1 174 ? -9.153 -1.787 6.517 1.00 96.56 174 MET A O 1
ATOM 1360 N N . ASN A 1 175 ? -9.004 -1.642 4.290 1.00 96.44 175 ASN A N 1
ATOM 1361 C CA . ASN A 1 175 ? -10.123 -2.552 4.027 1.00 96.44 175 ASN A CA 1
ATOM 1362 C C . ASN A 1 175 ? -9.820 -3.980 4.504 1.00 96.44 175 ASN A C 1
ATOM 1364 O O . ASN A 1 175 ? -10.655 -4.594 5.170 1.00 96.44 175 ASN A O 1
ATOM 1368 N N . ARG A 1 176 ? -8.604 -4.484 4.264 1.00 96.25 176 ARG A N 1
ATOM 1369 C CA . ARG A 1 176 ? -8.124 -5.778 4.776 1.00 96.25 176 ARG A CA 1
ATOM 1370 C C . ARG A 1 176 ? -8.065 -5.793 6.306 1.00 96.25 176 ARG A C 1
ATOM 1372 O O . ARG A 1 176 ? -8.506 -6.765 6.918 1.00 96.25 176 ARG A O 1
ATOM 1379 N N . THR A 1 177 ? -7.620 -4.703 6.933 1.00 96.75 177 THR A N 1
ATOM 1380 C CA . THR A 1 177 ? -7.625 -4.547 8.400 1.00 96.75 177 THR A CA 1
ATOM 1381 C C . THR A 1 177 ? -9.043 -4.535 8.977 1.00 96.75 177 THR A C 1
ATOM 1383 O O . THR A 1 177 ? -9.331 -5.272 9.920 1.00 96.75 177 THR A O 1
ATOM 1386 N N . ARG A 1 178 ? -9.963 -3.766 8.379 1.00 96.94 178 ARG A N 1
ATOM 1387 C CA . ARG A 1 178 ? -11.387 -3.721 8.759 1.00 96.94 178 ARG A CA 1
ATOM 1388 C C . ARG A 1 178 ? -12.062 -5.084 8.598 1.00 96.94 178 ARG A C 1
ATOM 1390 O O . ARG A 1 178 ? -12.807 -5.496 9.488 1.00 96.94 178 ARG A O 1
ATOM 1397 N N . LEU A 1 179 ? -11.776 -5.811 7.516 1.00 95.50 179 LEU A N 1
ATOM 1398 C CA . LEU A 1 179 ? -12.282 -7.166 7.278 1.00 95.50 179 LEU A CA 1
ATOM 1399 C C . LEU A 1 179 ? -11.747 -8.162 8.319 1.00 95.50 179 LEU A C 1
ATOM 1401 O O . LEU A 1 179 ? -12.521 -8.947 8.864 1.00 95.50 179 LEU A O 1
ATOM 1405 N N . ASN A 1 180 ? -10.455 -8.092 8.653 1.00 95.25 180 ASN A N 1
ATOM 1406 C CA . ASN A 1 180 ? -9.859 -8.938 9.685 1.00 95.25 180 ASN A CA 1
ATOM 1407 C C . ASN A 1 180 ? -10.487 -8.670 11.065 1.00 95.25 180 ASN A C 1
ATOM 1409 O O . ASN A 1 180 ? -10.925 -9.597 11.744 1.00 95.25 180 ASN A O 1
ATOM 1413 N N . TRP A 1 181 ? -10.616 -7.397 11.448 1.00 95.44 181 TRP A N 1
ATOM 1414 C CA . TRP A 1 181 ? -11.211 -6.980 12.721 1.00 95.44 181 TRP A CA 1
ATOM 1415 C C . TRP A 1 181 ? -12.688 -7.384 12.862 1.00 95.44 181 TRP A C 1
ATOM 1417 O O . TRP A 1 181 ? -13.117 -7.852 13.919 1.00 95.44 181 TRP A O 1
ATOM 1427 N N . SER A 1 182 ? -13.478 -7.226 11.796 1.00 94.19 182 SER A N 1
ATOM 1428 C CA . SER A 1 182 ? -14.927 -7.474 11.814 1.00 94.19 182 SER A CA 1
ATOM 1429 C C . SER A 1 182 ? -15.324 -8.926 11.536 1.00 94.19 182 SER A C 1
ATOM 1431 O O . SER A 1 182 ? -16.150 -9.460 12.274 1.00 94.19 182 SER A O 1
ATOM 1433 N N . LYS A 1 183 ? -14.754 -9.579 10.513 1.00 92.69 183 LYS A N 1
ATOM 1434 C CA . LYS A 1 183 ? -15.199 -10.899 10.023 1.00 92.69 183 LYS A CA 1
ATOM 1435 C C . LYS A 1 183 ? -14.337 -12.054 10.540 1.00 92.69 183 LYS A C 1
ATOM 1437 O O . LYS A 1 183 ? -14.895 -13.077 10.933 1.00 92.69 183 LYS A O 1
ATOM 1442 N N . THR A 1 184 ? -13.012 -11.885 10.610 1.00 92.25 184 THR A N 1
ATOM 1443 C CA . THR A 1 184 ? -12.096 -12.922 11.134 1.00 92.25 184 THR A CA 1
ATOM 1444 C C . THR A 1 184 ? -12.108 -12.964 12.662 1.00 92.25 184 THR A C 1
ATOM 1446 O O . THR A 1 184 ? -12.428 -13.994 13.249 1.00 92.25 184 THR A O 1
ATOM 1449 N N . LEU A 1 185 ? -11.796 -11.836 13.309 1.00 92.88 185 LEU A N 1
ATOM 1450 C CA . LEU A 1 185 ? -11.654 -11.724 14.766 1.00 92.88 185 LEU A CA 1
ATOM 1451 C C . LEU A 1 185 ? -12.986 -11.465 15.490 1.00 92.88 185 LEU A C 1
ATOM 1453 O O . LEU A 1 185 ? -13.065 -11.616 16.704 1.00 92.88 185 LEU A O 1
ATOM 1457 N N . LYS A 1 186 ? -14.042 -11.082 14.756 1.00 92.12 186 LYS A N 1
ATOM 1458 C CA . LYS A 1 186 ? -15.395 -10.796 15.282 1.00 92.12 186 LYS A CA 1
ATOM 1459 C C . LYS A 1 186 ? -15.439 -9.711 16.370 1.00 92.12 186 LYS A C 1
ATOM 1461 O O . LYS A 1 186 ? -16.374 -9.656 17.168 1.00 92.12 186 LYS A O 1
ATOM 1466 N N . CYS A 1 187 ? -14.476 -8.790 16.356 1.00 92.81 187 CYS A N 1
ATOM 1467 C CA . CYS A 1 187 ? -14.365 -7.703 17.330 1.00 92.81 187 CYS A CA 1
ATOM 1468 C C . CYS A 1 187 ? -15.422 -6.599 17.148 1.00 92.81 187 CYS A C 1
ATOM 1470 O O . CYS A 1 187 ? -15.586 -5.746 18.020 1.00 92.81 187 CYS A O 1
ATOM 1472 N N . CYS A 1 188 ? -16.162 -6.598 16.034 1.00 86.62 188 CYS A N 1
ATOM 1473 C CA . CYS A 1 188 ? -17.258 -5.661 15.783 1.00 86.62 188 CYS A CA 1
ATOM 1474 C C . CYS A 1 188 ? -18.575 -6.128 16.439 1.00 86.62 188 CYS A C 1
ATOM 1476 O O . CYS A 1 188 ? -19.576 -6.385 15.770 1.00 86.62 188 CYS A O 1
ATOM 1478 N N . GLN A 1 189 ? -18.585 -6.241 17.769 1.00 72.62 189 GLN A N 1
ATOM 1479 C CA . GLN A 1 189 ? -19.813 -6.506 18.522 1.00 72.62 189 GLN A CA 1
ATOM 1480 C C . GLN A 1 189 ? -20.644 -5.221 18.643 1.00 72.62 189 GLN A C 1
ATOM 1482 O O . GLN A 1 189 ? -20.476 -4.425 19.567 1.00 72.62 189 GLN A O 1
ATOM 1487 N N . ARG A 1 190 ? -21.558 -5.000 17.689 1.00 70.62 190 ARG A N 1
ATOM 1488 C CA . ARG A 1 190 ? -22.568 -3.940 17.799 1.00 70.62 190 ARG A CA 1
ATOM 1489 C C . ARG A 1 190 ? -23.619 -4.361 18.828 1.00 70.62 190 ARG A C 1
ATOM 1491 O O . ARG A 1 190 ? -24.552 -5.081 18.479 1.00 70.62 190 ARG A O 1
ATOM 1498 N N . GLU A 1 191 ? -23.490 -3.879 20.066 1.00 67.12 191 GLU A N 1
ATOM 1499 C CA . GLU A 1 191 ? -24.520 -3.982 21.113 1.00 67.12 191 GLU A CA 1
ATOM 1500 C C . GLU A 1 191 ? -25.808 -3.246 20.698 1.00 67.12 191 GLU A C 1
ATOM 1502 O O . GLU A 1 191 ? -26.101 -2.124 21.121 1.00 67.12 191 GLU A O 1
ATOM 1507 N N . VAL A 1 192 ? -26.609 -3.879 19.841 1.00 68.69 192 VAL A N 1
ATOM 1508 C CA . VAL A 1 192 ? -27.945 -3.392 19.518 1.00 68.69 192 VAL A CA 1
ATOM 1509 C C . VAL A 1 192 ? -28.834 -3.551 20.744 1.00 68.69 192 VAL A C 1
ATOM 1511 O O . VAL A 1 192 ? -29.284 -4.646 21.074 1.00 68.69 192 VAL A O 1
ATOM 1514 N N . LYS A 1 193 ? -29.160 -2.431 21.395 1.00 75.62 193 LYS A N 1
ATOM 1515 C CA . LYS A 1 193 ? -30.245 -2.349 22.387 1.00 75.62 193 LYS A CA 1
ATOM 1516 C C . LYS A 1 193 ? -31.597 -2.407 21.667 1.00 75.62 193 LYS A C 1
ATOM 1518 O O . LYS A 1 193 ? -32.402 -1.482 21.735 1.00 75.62 193 LYS A O 1
ATOM 1523 N N . LEU A 1 194 ? -31.809 -3.506 20.936 1.00 83.56 194 LEU A N 1
ATOM 1524 C CA . LEU A 1 194 ? -32.954 -3.764 20.068 1.00 83.56 194 LEU A CA 1
ATOM 1525 C C . LEU A 1 194 ? -34.266 -3.673 20.852 1.00 83.56 194 LEU A C 1
ATOM 1527 O O . LEU A 1 194 ? -35.243 -3.156 20.329 1.00 83.56 194 LEU A O 1
ATOM 1531 N N . THR A 1 195 ? -34.257 -4.053 22.131 1.00 87.00 195 THR A N 1
ATOM 1532 C CA . THR A 1 195 ? -35.359 -3.848 23.078 1.00 87.00 195 THR A CA 1
ATOM 1533 C C . THR A 1 195 ? -35.843 -2.395 23.105 1.00 87.00 195 THR A C 1
ATOM 1535 O O . THR A 1 195 ? -37.039 -2.157 22.997 1.00 87.00 195 THR A O 1
ATOM 1538 N N . ASN A 1 196 ? -34.939 -1.411 23.167 1.00 87.44 196 ASN A N 1
ATOM 1539 C CA . ASN A 1 196 ? -35.310 0.008 23.204 1.00 87.44 196 ASN A CA 1
ATOM 1540 C C . ASN A 1 196 ? -35.913 0.465 21.868 1.00 87.44 196 ASN A C 1
ATOM 1542 O O . ASN A 1 196 ? -36.870 1.234 21.858 1.00 87.44 196 ASN A O 1
ATOM 1546 N N . PHE A 1 197 ? -35.379 -0.031 20.746 1.00 89.62 197 PHE A N 1
ATOM 1547 C CA . PHE A 1 197 ? -35.913 0.246 19.411 1.00 89.62 197 PHE A CA 1
ATOM 1548 C C . PHE A 1 197 ? -37.309 -0.370 19.220 1.00 89.62 197 PHE A C 1
ATOM 1550 O O . PHE A 1 197 ? -38.228 0.320 18.789 1.00 89.62 197 PHE A O 1
ATOM 1557 N N . LEU A 1 198 ? -37.498 -1.634 19.608 1.00 91.62 198 LEU A N 1
ATOM 1558 C CA . LEU A 1 198 ? -38.786 -2.328 19.537 1.00 91.62 198 LEU A CA 1
ATOM 1559 C C . LEU A 1 198 ? -39.831 -1.709 20.475 1.00 91.62 198 LEU A C 1
ATOM 1561 O O . LEU A 1 198 ? -40.986 -1.586 20.079 1.00 91.62 198 LEU A O 1
ATOM 1565 N N . ILE A 1 199 ? -39.438 -1.257 21.672 1.00 93.19 199 ILE A N 1
ATOM 1566 C CA . ILE A 1 199 ? -40.318 -0.485 22.564 1.00 93.19 199 ILE A CA 1
ATOM 1567 C C . ILE A 1 199 ? -40.710 0.842 21.904 1.00 93.19 199 ILE A C 1
ATOM 1569 O O . ILE A 1 199 ? -41.892 1.170 21.887 1.00 93.19 199 ILE A O 1
ATOM 1573 N N . ALA A 1 200 ? -39.765 1.585 21.318 1.00 92.69 200 ALA A N 1
ATOM 1574 C CA . ALA A 1 200 ? -40.066 2.851 20.649 1.00 92.69 200 ALA A CA 1
ATOM 1575 C C . ALA A 1 200 ? -41.021 2.664 19.456 1.00 92.69 200 ALA A C 1
ATOM 1577 O O . ALA A 1 200 ? -42.028 3.364 19.367 1.00 92.69 200 ALA A O 1
ATOM 1578 N N . VAL A 1 201 ? -40.763 1.683 18.583 1.00 94.06 201 VAL A N 1
ATOM 1579 C CA . VAL A 1 201 ? -41.650 1.332 17.459 1.00 94.06 201 VAL A CA 1
ATOM 1580 C C . VAL A 1 201 ? -43.021 0.877 17.966 1.00 94.06 201 VAL A C 1
ATOM 1582 O O . VAL A 1 201 ? -44.042 1.358 17.480 1.00 94.06 201 VAL A O 1
ATOM 1585 N N . GLY A 1 202 ? -43.061 0.007 18.979 1.00 93.50 202 GLY A N 1
ATOM 1586 C CA . GLY A 1 202 ? -44.299 -0.468 19.595 1.00 93.50 202 GLY A CA 1
ATOM 1587 C C . GLY A 1 202 ? -45.139 0.674 20.166 1.00 93.50 202 GLY A C 1
ATOM 1588 O O . GLY A 1 202 ? -46.323 0.764 19.865 1.00 93.50 202 GLY A O 1
ATOM 1589 N N . VAL A 1 203 ? -44.532 1.595 20.918 1.00 93.75 203 VAL A N 1
ATOM 1590 C CA . VAL A 1 203 ? -45.211 2.777 21.472 1.00 93.75 203 VAL A CA 1
ATOM 1591 C C . VAL A 1 203 ? -45.712 3.707 20.363 1.00 93.75 203 VAL A C 1
ATOM 1593 O O . VAL A 1 203 ? -46.867 4.122 20.413 1.00 93.75 203 VAL A O 1
ATOM 1596 N N . VAL A 1 204 ? -44.898 3.997 19.342 1.00 94.25 204 VAL A N 1
ATOM 1597 C CA . VAL A 1 204 ? -45.276 4.889 18.226 1.00 94.25 204 VAL A CA 1
ATOM 1598 C C . VAL A 1 204 ? -46.409 4.310 17.371 1.00 94.25 204 VAL A C 1
ATOM 1600 O O . VAL A 1 204 ? -47.257 5.068 16.907 1.00 94.25 204 VAL A O 1
ATOM 1603 N N . VAL A 1 205 ? -46.471 2.988 17.188 1.00 93.38 205 VAL A N 1
ATOM 1604 C CA . VAL A 1 205 ? -47.565 2.327 16.453 1.00 93.38 205 VAL A CA 1
ATOM 1605 C C . VAL A 1 205 ? -48.818 2.169 17.321 1.00 93.38 205 VAL A C 1
ATOM 1607 O O . VAL A 1 205 ? -49.927 2.417 16.850 1.00 93.38 205 VAL A O 1
ATOM 1610 N N . LEU A 1 206 ? -48.671 1.776 18.590 1.00 91.75 206 LEU A N 1
ATOM 1611 C CA . LEU A 1 206 ? -49.805 1.435 19.452 1.00 91.75 206 LEU A CA 1
ATOM 1612 C C . LEU A 1 206 ? -50.479 2.648 20.102 1.00 91.75 206 LEU A C 1
ATOM 1614 O O . LEU A 1 206 ? -51.693 2.599 20.296 1.00 91.75 206 LEU A O 1
ATOM 1618 N N . LEU A 1 207 ? -49.763 3.738 20.418 1.00 91.44 207 LEU A N 1
ATOM 1619 C CA . LEU A 1 207 ? -50.391 4.928 21.016 1.00 91.44 207 LEU A CA 1
ATOM 1620 C C . LEU A 1 207 ? -51.494 5.523 20.126 1.00 91.44 207 LEU A C 1
ATOM 1622 O O . LEU A 1 207 ? -52.601 5.698 20.639 1.00 91.44 207 LEU A O 1
ATOM 1626 N N . PRO A 1 208 ? -51.273 5.797 18.821 1.00 91.88 208 PRO A N 1
ATOM 1627 C CA . PRO A 1 208 ? -52.326 6.302 17.944 1.00 91.88 208 PRO A CA 1
ATOM 1628 C C . PRO A 1 208 ? -53.509 5.336 17.841 1.00 91.88 208 PRO A C 1
ATOM 1630 O O . PRO A 1 208 ? -54.651 5.772 17.915 1.00 91.88 208 PRO A O 1
ATOM 1633 N N . ILE A 1 209 ? -53.248 4.026 17.746 1.00 88.94 209 ILE A N 1
ATOM 1634 C CA . ILE A 1 209 ? -54.291 2.992 17.667 1.00 88.94 209 ILE A CA 1
ATOM 1635 C C . ILE A 1 209 ? -55.151 3.001 18.938 1.00 88.94 209 ILE A C 1
ATOM 1637 O O . ILE A 1 209 ? -56.365 3.193 18.855 1.00 88.94 209 ILE A O 1
ATOM 1641 N N . PHE A 1 210 ? -54.546 2.842 20.119 1.00 91.25 210 PHE A N 1
ATOM 1642 C CA . PHE A 1 210 ? -55.294 2.803 21.375 1.00 91.25 210 PHE A CA 1
ATOM 1643 C C . PHE A 1 210 ? -56.009 4.124 21.658 1.00 91.25 210 PHE A C 1
ATOM 1645 O O . PHE A 1 210 ? -57.195 4.105 21.974 1.00 91.25 210 PHE A O 1
ATOM 1652 N N . THR A 1 211 ? -55.343 5.272 21.505 1.00 91.00 211 THR A N 1
ATOM 1653 C CA . THR A 1 211 ? -55.980 6.573 21.780 1.00 91.00 211 THR A CA 1
ATOM 1654 C C . THR A 1 211 ? -57.133 6.869 20.820 1.00 91.00 211 THR A C 1
ATOM 1656 O O . THR A 1 211 ? -58.189 7.302 21.282 1.00 91.00 211 THR A O 1
ATOM 1659 N N . PHE A 1 212 ? -56.998 6.568 19.523 1.00 93.12 212 PHE A N 1
ATOM 1660 C CA . PHE A 1 212 ? -58.069 6.742 18.539 1.00 93.12 212 PHE A CA 1
ATOM 1661 C C . PHE A 1 212 ? -59.277 5.845 18.840 1.00 93.12 212 PHE A C 1
ATOM 1663 O O . PHE A 1 212 ? -60.387 6.351 19.015 1.00 93.12 212 PHE A O 1
ATOM 1670 N N . TYR A 1 213 ? -59.075 4.527 18.963 1.00 92.00 213 TYR A N 1
ATOM 1671 C CA . TYR A 1 213 ? -60.186 3.592 19.166 1.00 92.00 213 TYR A CA 1
ATOM 1672 C C . TYR A 1 213 ? -60.843 3.737 20.546 1.00 92.00 213 TYR A C 1
ATOM 1674 O O . TYR A 1 213 ? -62.068 3.673 20.633 1.00 92.00 213 TYR A O 1
ATOM 1682 N N . ILE A 1 214 ? -60.081 4.002 21.616 1.00 90.50 214 ILE A N 1
ATOM 1683 C CA . ILE A 1 214 ? -60.664 4.264 22.944 1.00 90.50 214 ILE A CA 1
ATOM 1684 C C . ILE A 1 214 ? -61.479 5.563 22.920 1.00 90.50 214 ILE A C 1
ATOM 1686 O O . ILE A 1 214 ? -62.601 5.575 23.421 1.00 90.50 214 ILE A O 1
ATOM 1690 N N . THR A 1 215 ? -60.980 6.631 22.285 1.00 91.25 215 THR A N 1
ATOM 1691 C CA . THR A 1 215 ? -61.744 7.886 22.151 1.00 91.25 215 THR A CA 1
ATOM 1692 C C . THR A 1 215 ? -63.036 7.665 21.365 1.00 91.25 215 THR A C 1
ATOM 1694 O O . THR A 1 215 ? -64.092 8.118 21.803 1.00 91.25 215 THR A O 1
ATOM 1697 N N . ALA A 1 216 ? -62.988 6.916 20.258 1.00 92.50 216 ALA A N 1
ATOM 1698 C CA . ALA A 1 216 ? -64.176 6.580 19.477 1.00 92.50 216 ALA A CA 1
ATOM 1699 C C . ALA A 1 216 ? -65.222 5.815 20.312 1.00 92.50 216 ALA A C 1
ATOM 1701 O O . ALA A 1 216 ? -66.377 6.233 20.358 1.00 92.50 216 ALA A O 1
ATOM 1702 N N . VAL A 1 217 ? -64.814 4.764 21.035 1.00 91.31 217 VAL A N 1
ATOM 1703 C CA . VAL A 1 217 ? -65.713 3.941 21.872 1.00 91.31 217 VAL A CA 1
ATOM 1704 C C . VAL A 1 217 ? -66.281 4.717 23.068 1.00 91.31 217 VAL A C 1
ATOM 1706 O O . VAL A 1 217 ? -67.440 4.522 23.437 1.00 91.31 217 VAL A O 1
ATOM 1709 N N . VAL A 1 218 ? -65.504 5.614 23.681 1.00 91.19 218 VAL A N 1
ATOM 1710 C CA . VAL A 1 218 ? -65.987 6.468 24.781 1.00 91.19 218 VAL A CA 1
ATOM 1711 C C . VAL A 1 218 ? -66.988 7.511 24.271 1.00 91.19 218 VAL A C 1
ATOM 1713 O O . VAL A 1 218 ? -68.002 7.757 24.926 1.00 91.19 218 VAL A O 1
ATOM 1716 N N . VAL A 1 219 ? -66.754 8.099 23.092 1.00 91.00 219 VAL A N 1
ATOM 1717 C CA . VAL A 1 219 ? -67.672 9.077 22.488 1.00 91.00 219 VAL A CA 1
ATOM 1718 C C . VAL A 1 219 ? -68.975 8.421 22.018 1.00 91.00 219 VAL A C 1
ATOM 1720 O O . VAL A 1 219 ? -70.035 9.009 22.238 1.00 91.00 219 VAL A O 1
ATOM 1723 N N . THR A 1 220 ? -68.943 7.218 21.429 1.00 88.56 220 THR A N 1
ATOM 1724 C CA . THR A 1 220 ? -70.174 6.509 21.029 1.00 88.56 220 THR A CA 1
ATOM 1725 C C . THR A 1 220 ? -71.001 6.094 22.241 1.00 88.56 220 THR A C 1
ATOM 1727 O O . THR A 1 220 ? -72.152 6.514 22.342 1.00 88.56 220 THR A O 1
ATOM 1730 N N . LYS A 1 221 ? -70.408 5.416 23.235 1.00 87.25 221 LYS A N 1
ATOM 1731 C CA . LYS A 1 221 ? -71.139 5.002 24.448 1.00 87.25 221 LYS A CA 1
ATOM 1732 C C . LYS A 1 221 ? -71.723 6.172 25.239 1.00 87.25 221 LYS A C 1
ATOM 1734 O O . LYS A 1 221 ? -72.811 6.055 25.798 1.00 87.25 221 LYS A O 1
ATOM 1739 N N . ARG A 1 222 ? -71.045 7.328 25.264 1.00 86.06 222 ARG A N 1
ATOM 1740 C CA . ARG A 1 222 ? -71.586 8.543 25.896 1.00 86.06 222 ARG A CA 1
ATOM 1741 C C . ARG A 1 222 ? -72.770 9.138 25.124 1.00 86.06 222 ARG A C 1
ATOM 1743 O O . ARG A 1 222 ? -73.644 9.731 25.745 1.00 86.06 222 ARG A O 1
ATOM 1750 N N . ARG A 1 223 ? -72.823 8.982 23.796 1.00 83.88 223 ARG A N 1
ATOM 1751 C CA . ARG A 1 223 ? -74.008 9.347 22.999 1.00 83.88 223 ARG A CA 1
ATOM 1752 C C . ARG A 1 223 ? -75.151 8.365 23.241 1.00 83.88 223 ARG A C 1
ATOM 1754 O O . ARG A 1 223 ? -76.252 8.812 23.522 1.00 83.88 223 ARG A O 1
ATOM 1761 N N . GLU A 1 224 ? -74.883 7.061 23.206 1.00 81.19 224 GLU A N 1
ATOM 1762 C CA . GLU A 1 224 ? -75.874 6.002 23.462 1.00 81.19 224 GLU A CA 1
ATOM 1763 C C . GLU A 1 224 ? -76.574 6.196 24.819 1.00 81.19 224 GLU A C 1
ATOM 1765 O O . GLU A 1 224 ? -77.800 6.279 24.869 1.00 81.19 224 GLU A O 1
ATOM 1770 N N . ALA A 1 225 ? -75.807 6.387 25.900 1.00 78.31 225 ALA A N 1
ATOM 1771 C CA . ALA A 1 225 ? -76.351 6.632 27.240 1.00 78.31 225 ALA A CA 1
ATOM 1772 C C . ALA A 1 225 ? -77.191 7.924 27.342 1.00 78.31 225 ALA A C 1
ATOM 1774 O O . ALA A 1 225 ? -78.162 7.967 28.093 1.00 78.31 225 ALA A O 1
ATOM 1775 N N . ASN A 1 226 ? -76.848 8.962 26.572 1.00 72.56 226 ASN A N 1
ATOM 1776 C CA . ASN A 1 226 ? -77.607 10.215 26.529 1.00 72.56 226 ASN A CA 1
ATOM 1777 C C . ASN A 1 226 ? -78.857 10.140 25.628 1.00 72.56 226 ASN A C 1
ATOM 1779 O O . ASN A 1 226 ? -79.776 10.930 25.822 1.00 72.56 226 ASN A O 1
ATOM 1783 N N . HIS A 1 227 ? -78.895 9.237 24.642 1.00 63.53 227 HIS A N 1
ATOM 1784 C CA . HIS A 1 227 ? -80.033 9.076 23.729 1.00 63.53 227 HIS A CA 1
ATOM 1785 C C . HIS A 1 227 ? -81.064 8.048 24.216 1.00 63.53 227 HIS A C 1
ATOM 1787 O O . HIS A 1 227 ? -82.248 8.233 23.950 1.00 63.53 227 HIS A O 1
ATOM 1793 N N . GLY A 1 228 ? -80.660 7.010 24.960 1.00 57.62 228 GLY A N 1
ATOM 1794 C CA . GLY A 1 228 ? -81.600 6.021 25.513 1.00 57.62 228 GLY A CA 1
ATOM 1795 C C . GLY A 1 228 ? -82.655 6.639 26.442 1.00 57.62 228 GLY A C 1
ATOM 1796 O O . GLY A 1 228 ? -83.822 6.264 26.391 1.00 57.62 228 GLY A O 1
ATOM 1797 N N . LEU A 1 229 ? -82.271 7.674 27.196 1.00 56.91 229 LEU A N 1
ATOM 1798 C CA . LEU A 1 229 ? -83.128 8.408 28.141 1.00 56.91 229 LEU A CA 1
ATOM 1799 C C . LEU A 1 229 ? -84.247 9.248 27.477 1.00 56.91 229 LEU A C 1
ATOM 1801 O O . LEU A 1 229 ? -84.990 9.934 28.171 1.00 56.91 229 LEU A O 1
ATOM 1805 N N . LEU A 1 230 ? -84.369 9.223 26.145 1.00 55.12 230 LEU A N 1
ATOM 1806 C CA . LEU A 1 230 ? -85.426 9.906 25.386 1.00 55.12 230 LEU A CA 1
ATOM 1807 C C . LEU A 1 230 ? -86.469 8.950 24.779 1.00 55.12 230 LEU A C 1
ATOM 1809 O O . LEU A 1 230 ? -87.386 9.426 24.115 1.00 55.12 230 LEU A O 1
ATOM 1813 N N . ASN A 1 231 ? -86.352 7.631 24.988 1.00 55.75 231 ASN A N 1
ATOM 1814 C CA . ASN A 1 231 ? -87.193 6.627 24.314 1.00 55.75 231 ASN A CA 1
ATOM 1815 C C . ASN A 1 231 ? -87.966 5.686 25.271 1.00 55.75 231 ASN A C 1
ATOM 1817 O O . ASN A 1 231 ? -88.510 4.682 24.822 1.00 55.75 231 ASN A O 1
ATOM 1821 N N . GLU A 1 232 ? -88.040 5.995 26.570 1.00 55.81 232 GLU A N 1
ATOM 1822 C CA . GLU A 1 232 ? -88.865 5.251 27.551 1.00 55.81 232 GLU A CA 1
ATOM 1823 C C . GLU A 1 232 ? -90.157 5.999 27.956 1.00 55.81 232 GLU A C 1
ATOM 1825 O O . GLU A 1 232 ? -90.889 5.556 28.834 1.00 55.81 232 GLU A O 1
ATOM 1830 N N . GLN A 1 233 ? -90.470 7.128 27.308 1.00 53.34 233 GLN A N 1
ATOM 1831 C CA . GLN A 1 233 ? -91.651 7.952 27.600 1.00 53.34 233 GLN A CA 1
ATOM 1832 C C . GLN A 1 233 ? -92.850 7.598 26.692 1.00 53.34 233 GLN A C 1
ATOM 1834 O O . GLN A 1 233 ? -93.375 8.462 25.988 1.00 53.34 233 GLN A O 1
ATOM 1839 N N . GLU A 1 234 ? -93.314 6.345 26.716 1.00 52.50 234 GLU A N 1
ATOM 1840 C CA . GLU A 1 234 ? -94.688 6.038 26.279 1.00 52.50 234 GLU A CA 1
ATOM 1841 C C . GLU A 1 234 ? -95.659 6.292 27.454 1.00 52.50 234 GLU A C 1
ATOM 1843 O O . GLU A 1 234 ? -95.411 5.809 28.561 1.00 52.50 234 GLU A O 1
ATOM 1848 N N . PRO A 1 235 ? -96.724 7.100 27.280 1.00 53.72 235 PRO A N 1
ATOM 1849 C CA . PRO A 1 235 ? -97.605 7.501 28.378 1.00 53.72 235 PRO A CA 1
ATOM 1850 C C . PRO A 1 235 ? -98.593 6.395 28.786 1.00 53.72 235 PRO A C 1
ATOM 1852 O O . PRO A 1 235 ? -99.058 5.621 27.951 1.00 53.72 235 PRO A O 1
ATOM 1855 N N . GLU A 1 236 ? -98.959 6.365 30.072 1.00 50.88 236 GLU A N 1
ATOM 1856 C CA . GLU A 1 236 ? -99.873 5.368 30.647 1.00 50.88 236 GLU A CA 1
ATOM 1857 C C . GLU A 1 236 ? -101.246 5.351 29.953 1.00 50.88 236 GLU A C 1
ATOM 1859 O O . GLU A 1 236 ? -101.951 6.362 29.887 1.00 50.88 236 GLU A O 1
ATOM 1864 N N . LEU A 1 237 ? -101.665 4.171 29.481 1.00 53.66 237 LEU A N 1
ATOM 1865 C CA . LEU A 1 237 ? -102.946 3.967 28.799 1.00 53.66 237 LEU A CA 1
ATOM 1866 C C . LEU A 1 237 ? -104.107 3.691 29.776 1.00 53.66 237 LEU A C 1
ATOM 1868 O O . LEU A 1 237 ? -104.920 2.801 29.547 1.00 53.66 237 LEU A O 1
ATOM 1872 N N . ASP A 1 238 ? -104.227 4.515 30.819 1.00 52.53 238 ASP A N 1
ATOM 1873 C CA . ASP A 1 238 ? -105.499 4.746 31.536 1.00 52.53 238 ASP A CA 1
ATOM 1874 C C . ASP A 1 238 ? -106.262 5.948 30.927 1.00 52.53 238 ASP A C 1
ATOM 1876 O O . ASP A 1 238 ? -107.095 6.608 31.554 1.00 52.53 238 ASP A O 1
ATOM 1880 N N . ALA A 1 239 ? -105.984 6.239 29.650 1.00 55.97 239 ALA A N 1
ATOM 1881 C CA . ALA A 1 239 ? -106.729 7.200 28.853 1.00 55.97 239 ALA A CA 1
ATOM 1882 C C . ALA A 1 239 ? -108.211 6.773 28.770 1.00 55.97 239 ALA A C 1
ATOM 1884 O O . ALA A 1 239 ? -108.504 5.675 28.283 1.00 55.97 239 ALA A O 1
ATOM 1885 N N . PRO A 1 240 ? -109.169 7.622 29.193 1.00 59.81 240 PRO A N 1
ATOM 1886 C CA . PRO A 1 240 ? -110.584 7.293 29.093 1.00 59.81 240 PRO A CA 1
ATOM 1887 C C . PRO A 1 240 ? -110.974 6.989 27.642 1.00 59.81 240 PRO A C 1
ATOM 1889 O O . PRO A 1 240 ? -110.489 7.644 26.718 1.00 59.81 240 PRO A O 1
ATOM 1892 N N . SER A 1 241 ? -111.889 6.032 27.442 1.00 62.28 241 SER A N 1
ATOM 1893 C CA . SER A 1 241 ? -112.473 5.737 26.122 1.00 62.28 241 SER A CA 1
ATOM 1894 C C . SER A 1 241 ? -112.852 7.022 25.376 1.00 62.28 241 SER A C 1
ATOM 1896 O O . SER A 1 241 ? -113.278 7.994 26.002 1.00 62.28 241 SER A O 1
ATOM 1898 N N . THR A 1 242 ? -112.765 7.046 24.044 1.00 65.81 242 THR A N 1
ATOM 1899 C CA . THR A 1 242 ? -113.052 8.268 23.265 1.00 65.81 242 THR A CA 1
ATOM 1900 C C . THR A 1 242 ? -114.415 8.884 23.603 1.00 65.81 242 THR A C 1
ATOM 1902 O O . THR A 1 242 ? -114.520 10.103 23.676 1.00 65.81 242 THR A O 1
ATOM 1905 N N . SER A 1 243 ? -115.426 8.076 23.941 1.00 69.12 243 SER A N 1
ATOM 1906 C CA . SER A 1 243 ? -116.708 8.536 24.494 1.00 69.12 243 SER A CA 1
ATOM 1907 C C . SER A 1 243 ? -116.596 9.314 25.813 1.00 69.12 243 SER A C 1
ATOM 1909 O O . SER A 1 243 ? -117.222 10.365 25.953 1.00 69.12 243 SER A O 1
ATOM 1911 N N . THR A 1 244 ? -115.820 8.837 26.789 1.00 70.12 244 THR A N 1
ATOM 1912 C CA . THR A 1 244 ? -115.647 9.521 28.082 1.00 70.12 244 THR A CA 1
ATOM 1913 C C . THR A 1 244 ? -114.700 10.715 27.983 1.00 70.12 244 THR A C 1
ATOM 1915 O O . THR A 1 244 ? -114.953 11.723 28.637 1.00 70.12 244 THR A O 1
ATOM 1918 N N . LEU A 1 245 ? -113.695 10.667 27.103 1.00 68.00 245 LEU A N 1
ATOM 1919 C CA . LEU A 1 245 ? -112.841 11.817 26.782 1.00 68.00 245 LEU A CA 1
ATOM 1920 C C . LEU A 1 245 ? -113.642 12.946 26.098 1.00 68.00 245 LEU A C 1
ATOM 1922 O O . LEU A 1 245 ? -113.542 14.103 26.503 1.00 68.00 245 LEU A O 1
ATOM 1926 N N . ILE A 1 246 ? -114.518 12.609 25.141 1.00 71.06 246 ILE A N 1
ATOM 1927 C CA . ILE A 1 246 ? -115.458 13.560 24.517 1.00 71.06 246 ILE A CA 1
ATOM 1928 C C . ILE A 1 246 ? -116.457 14.103 25.548 1.00 71.06 246 ILE A C 1
ATOM 1930 O O . ILE A 1 246 ? -116.688 15.307 25.590 1.00 71.06 246 ILE A O 1
ATOM 1934 N N . THR A 1 247 ? -117.019 13.253 26.415 1.00 73.38 247 THR A N 1
ATOM 1935 C CA . THR A 1 247 ? -117.969 13.695 27.455 1.00 73.38 247 THR A CA 1
ATOM 1936 C C . THR A 1 247 ? -117.309 14.653 28.453 1.00 73.38 247 THR A C 1
ATOM 1938 O O . THR A 1 247 ? -117.901 15.671 28.805 1.00 73.38 247 THR A O 1
ATOM 1941 N N . ALA A 1 248 ? -116.066 14.382 28.865 1.00 75.06 248 ALA A N 1
ATOM 1942 C CA . ALA A 1 248 ? -115.297 15.274 29.730 1.00 75.06 248 ALA A CA 1
ATOM 1943 C C . ALA A 1 248 ? -114.973 16.612 29.041 1.00 75.06 248 ALA A C 1
ATOM 1945 O O . ALA A 1 248 ? -115.105 17.663 29.668 1.00 75.06 248 ALA A O 1
ATOM 1946 N N . ALA A 1 249 ? -114.612 16.602 27.752 1.00 72.94 249 ALA A N 1
ATOM 1947 C CA . ALA A 1 249 ? -114.390 17.825 26.978 1.00 72.94 249 ALA A CA 1
ATOM 1948 C C . ALA A 1 249 ? -115.672 18.673 26.860 1.00 72.94 249 ALA A C 1
ATOM 1950 O O . ALA A 1 249 ? -115.659 19.855 27.191 1.00 72.94 249 ALA A O 1
ATOM 1951 N N . VAL A 1 250 ? -116.800 18.062 26.481 1.00 73.12 250 VAL A N 1
ATOM 1952 C CA . VAL A 1 250 ? -118.101 18.744 26.321 1.00 73.12 250 VAL A CA 1
ATOM 1953 C C . VAL A 1 250 ? -118.649 19.299 27.646 1.00 73.12 250 VAL A C 1
ATOM 1955 O O . VAL A 1 250 ? -119.338 20.315 27.643 1.00 73.12 250 VAL A O 1
ATOM 1958 N N . LEU A 1 251 ? -118.331 18.676 28.788 1.00 73.38 251 LEU A N 1
ATOM 1959 C CA . LEU A 1 251 ? -118.710 19.177 30.118 1.00 73.38 251 LEU A CA 1
ATOM 1960 C C . LEU A 1 251 ? -117.738 20.217 30.706 1.00 73.38 251 LEU A C 1
ATOM 1962 O O . LEU A 1 251 ? -118.088 20.868 31.688 1.00 73.38 251 LEU A O 1
ATOM 1966 N N . SER A 1 252 ? -116.533 20.374 30.145 1.00 72.00 252 SER A N 1
ATOM 1967 C CA . SER A 1 252 ? -115.513 21.319 30.636 1.00 72.00 252 SER A CA 1
ATOM 1968 C C . SER A 1 252 ? -115.338 22.567 29.766 1.00 72.00 252 SER A C 1
ATOM 1970 O O . SER A 1 252 ? -114.757 23.549 30.229 1.00 72.00 252 SER A O 1
ATOM 1972 N N . THR A 1 253 ? -115.892 22.591 28.550 1.00 61.75 253 THR A N 1
ATOM 1973 C CA . THR A 1 253 ? -116.024 23.824 27.764 1.00 61.75 253 THR A CA 1
ATOM 1974 C C . THR A 1 253 ? -116.981 24.802 28.442 1.00 61.75 253 THR A C 1
ATOM 1976 O O . THR A 1 253 ? -118.199 24.617 28.408 1.00 61.75 253 THR A O 1
ATOM 1979 N N . SER A 1 254 ? -116.446 25.886 29.007 1.00 61.12 254 SER A N 1
ATOM 1980 C CA . SER A 1 254 ? -117.247 27.076 29.281 1.00 61.12 254 SER A CA 1
ATOM 1981 C C . SER A 1 254 ? -117.713 27.704 27.963 1.00 61.12 254 SER A C 1
ATOM 1983 O O . SER A 1 254 ? -117.026 27.652 26.941 1.00 61.12 254 SER A O 1
ATOM 1985 N N . THR A 1 255 ? -118.900 28.303 27.971 1.00 61.91 255 THR A N 1
ATOM 1986 C CA . THR A 1 255 ? -119.465 28.972 26.796 1.00 61.91 255 THR A CA 1
ATOM 1987 C C . THR A 1 255 ? -118.800 30.337 26.582 1.00 61.91 255 THR A C 1
ATOM 1989 O O . THR A 1 255 ? -119.264 31.337 27.135 1.00 61.91 255 THR A O 1
ATOM 1992 N N . GLU A 1 256 ? -117.720 30.395 25.793 1.00 61.91 256 GLU A N 1
ATOM 1993 C CA . GLU A 1 256 ? -117.272 31.661 25.184 1.00 61.91 256 GLU A CA 1
ATOM 1994 C C . GLU A 1 256 ? -118.353 32.190 24.219 1.00 61.91 256 GLU A C 1
ATOM 1996 O O . GLU A 1 256 ? -119.069 31.422 23.572 1.00 61.91 256 GLU A O 1
ATOM 2001 N N . ASP A 1 257 ? -118.478 33.516 24.129 1.00 66.38 257 ASP A N 1
ATOM 2002 C CA . ASP A 1 257 ? -119.460 34.188 23.273 1.00 66.38 257 ASP A CA 1
ATOM 2003 C C . ASP A 1 257 ? -119.214 33.852 21.781 1.00 66.38 257 ASP A C 1
ATOM 2005 O O . ASP A 1 257 ? -118.078 33.992 21.307 1.00 66.38 257 ASP A O 1
ATOM 2009 N N . PRO A 1 258 ? -120.239 33.438 21.004 1.00 65.25 258 PRO A N 1
ATOM 2010 C CA . PRO A 1 258 ? -120.069 33.062 19.598 1.00 65.25 258 PRO A CA 1
ATOM 2011 C C . PRO A 1 258 ? -119.479 34.177 18.716 1.00 65.25 258 PRO A C 1
ATOM 2013 O O . PRO A 1 258 ? -118.829 33.875 17.711 1.00 65.25 258 PRO A O 1
ATOM 2016 N N . VAL A 1 259 ? -119.631 35.454 19.090 1.00 72.25 259 VAL A N 1
ATOM 2017 C CA . VAL A 1 259 ? -119.003 36.584 18.382 1.00 72.25 259 VAL A CA 1
ATOM 2018 C C . VAL A 1 259 ? -117.474 36.545 18.519 1.00 72.25 259 VAL A 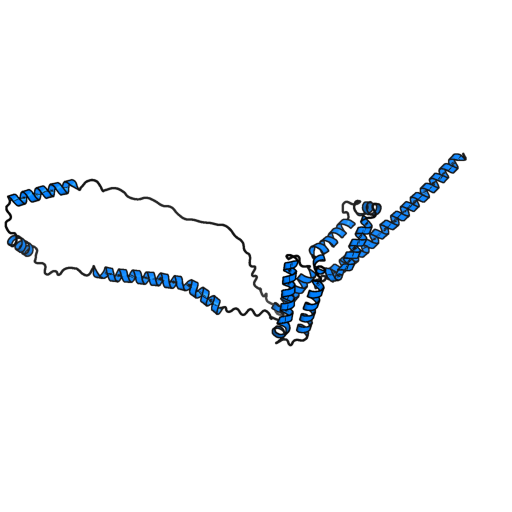C 1
ATOM 2020 O O . VAL A 1 259 ? -116.758 36.804 17.549 1.00 72.25 259 VAL A O 1
ATOM 2023 N N . ALA A 1 260 ? -116.956 36.164 19.691 1.00 69.94 260 ALA A N 1
ATOM 2024 C CA . ALA A 1 260 ? -115.517 36.080 19.947 1.00 69.94 260 ALA A CA 1
ATOM 2025 C C . ALA A 1 260 ? -114.853 34.917 19.187 1.00 69.94 260 ALA A C 1
ATOM 2027 O O . ALA A 1 260 ? -113.724 35.053 18.708 1.00 69.94 260 ALA A O 1
ATOM 2028 N N . ILE A 1 261 ? -115.566 33.796 19.032 1.00 64.50 261 ILE A N 1
ATOM 2029 C CA . ILE A 1 261 ? -115.086 32.613 18.300 1.00 64.50 261 ILE A CA 1
ATOM 2030 C C . ILE A 1 261 ? -114.885 32.950 16.814 1.00 64.50 261 ILE A C 1
ATOM 2032 O O . ILE A 1 261 ? -113.806 32.698 16.274 1.00 64.50 261 ILE A O 1
ATOM 2036 N N . SER A 1 262 ? -115.876 33.595 16.184 1.00 72.94 262 SER A N 1
ATOM 2037 C CA . SER A 1 262 ? -115.836 33.992 14.766 1.00 72.94 262 SER A CA 1
ATOM 2038 C C . SER A 1 262 ? -114.597 34.838 14.423 1.00 72.94 262 SER A C 1
ATOM 2040 O O . SER A 1 262 ? -113.810 34.490 13.533 1.00 72.94 262 SER A O 1
ATOM 2042 N N . ALA A 1 263 ? -114.345 35.888 15.214 1.00 73.94 263 ALA A N 1
ATOM 2043 C CA . ALA A 1 263 ? -113.194 36.778 15.039 1.00 73.94 263 ALA A CA 1
ATOM 2044 C C . ALA A 1 263 ? -111.836 36.075 15.257 1.00 73.94 263 ALA A C 1
ATOM 2046 O O . ALA A 1 263 ? -110.823 36.467 14.670 1.00 73.94 263 ALA A O 1
ATOM 2047 N N . ARG A 1 264 ? -111.792 35.016 16.081 1.00 72.25 264 ARG A N 1
ATOM 2048 C CA . ARG A 1 264 ? -110.600 34.169 16.267 1.00 72.25 264 ARG A CA 1
ATOM 2049 C C . ARG A 1 264 ? -110.323 33.325 15.020 1.00 72.25 264 ARG A C 1
ATOM 2051 O O . ARG A 1 264 ? -109.177 33.273 14.576 1.00 72.25 264 ARG A O 1
ATOM 2058 N N . THR A 1 265 ? -111.351 32.701 14.440 1.00 71.12 265 THR A N 1
ATOM 2059 C CA . THR A 1 265 ? -111.207 31.842 13.251 1.00 71.12 265 THR A CA 1
ATOM 2060 C C . THR A 1 265 ? -110.752 32.602 12.005 1.00 71.12 265 THR A C 1
ATOM 2062 O O . THR A 1 265 ? -109.829 32.148 11.329 1.00 71.12 265 THR A O 1
ATOM 2065 N N . GLU A 1 266 ? -111.307 33.788 11.739 1.00 77.25 266 GLU A N 1
ATOM 2066 C CA . GLU A 1 266 ? -110.891 34.633 10.607 1.00 77.25 266 GLU A CA 1
ATOM 2067 C C . GLU A 1 266 ? -109.406 35.027 10.709 1.00 77.25 266 GLU A C 1
ATOM 2069 O O . GLU A 1 266 ? -108.640 34.930 9.746 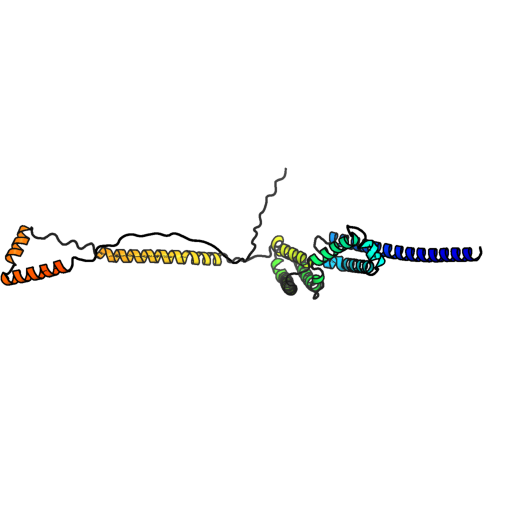1.00 77.25 266 GLU A O 1
ATOM 2074 N N . LYS A 1 267 ? -108.962 35.396 11.917 1.00 73.50 267 LYS A N 1
ATOM 2075 C CA . LYS A 1 267 ? -107.577 35.808 12.174 1.00 73.50 267 LYS A CA 1
ATOM 2076 C C . LYS A 1 267 ? -106.563 34.671 11.997 1.00 73.50 267 LYS A C 1
ATOM 2078 O O . LYS A 1 267 ? -105.422 34.946 11.638 1.00 73.50 267 LYS A O 1
ATOM 2083 N N . ILE A 1 268 ? -106.963 33.416 12.215 1.00 69.25 268 ILE A N 1
ATOM 2084 C CA . ILE A 1 268 ? -106.111 32.234 11.991 1.00 69.25 268 ILE A CA 1
ATOM 2085 C C . ILE A 1 268 ? -106.026 31.895 10.495 1.00 69.25 268 ILE A C 1
ATOM 2087 O O . ILE A 1 268 ? -104.930 31.639 9.993 1.00 69.25 268 ILE A O 1
ATOM 2091 N N . ALA A 1 269 ? -107.146 31.961 9.764 1.00 73.69 269 ALA A N 1
ATOM 2092 C CA . ALA A 1 269 ? -107.171 31.718 8.319 1.00 73.69 269 ALA A CA 1
ATOM 2093 C C . ALA A 1 269 ? -106.225 32.669 7.559 1.00 73.69 269 ALA A C 1
ATOM 2095 O O . ALA A 1 269 ? -105.410 32.224 6.749 1.00 73.69 269 ALA A O 1
ATOM 2096 N N . ASN A 1 270 ? -106.256 33.961 7.901 1.00 74.44 270 ASN A N 1
ATOM 2097 C CA . ASN A 1 270 ? -105.406 34.982 7.282 1.00 74.44 270 ASN A CA 1
ATOM 2098 C C . ASN A 1 270 ? -103.896 34.791 7.544 1.00 74.44 270 ASN A C 1
ATOM 2100 O O . ASN A 1 270 ? -103.083 35.266 6.755 1.00 74.44 270 ASN A O 1
ATOM 2104 N N . VAL A 1 271 ? -103.498 34.083 8.611 1.00 69.56 271 VAL A N 1
ATOM 2105 C CA . VAL A 1 271 ? -102.081 33.767 8.887 1.00 69.56 271 VAL A CA 1
ATOM 2106 C C . VAL A 1 271 ? -101.612 32.551 8.086 1.00 69.56 271 VAL A C 1
ATOM 2108 O O . VAL A 1 271 ? -100.522 32.580 7.519 1.00 69.56 271 VAL A O 1
ATOM 2111 N N . LEU A 1 272 ? -102.432 31.499 7.991 1.00 62.03 272 LEU A N 1
ATOM 2112 C CA . LEU A 1 272 ? -102.065 30.265 7.281 1.00 62.03 272 LEU A CA 1
ATOM 2113 C C . LEU A 1 272 ? -101.935 30.466 5.763 1.00 62.03 272 LEU A C 1
ATOM 2115 O O . LEU A 1 272 ? -101.060 29.867 5.142 1.00 62.03 272 LEU A O 1
ATOM 2119 N N . ILE A 1 273 ? -102.747 31.349 5.174 1.00 68.69 273 ILE A N 1
ATOM 2120 C CA . ILE A 1 273 ? -102.660 31.698 3.746 1.00 68.69 273 ILE A CA 1
ATOM 2121 C C . ILE A 1 273 ? -101.356 32.462 3.429 1.00 68.69 273 ILE A C 1
ATOM 2123 O O . ILE A 1 273 ? -100.807 32.313 2.340 1.00 68.69 273 ILE A O 1
ATOM 2127 N N . GLY A 1 274 ? -100.821 33.241 4.377 1.00 59.66 274 GLY A N 1
ATOM 2128 C CA . GLY A 1 274 ? -99.653 34.106 4.161 1.00 59.66 274 GLY A CA 1
ATOM 2129 C C . GLY A 1 274 ? -98.280 33.420 4.194 1.00 59.66 274 GLY A C 1
ATOM 2130 O O . GLY A 1 274 ? -97.291 34.058 3.846 1.00 59.66 274 GLY A O 1
ATOM 2131 N N . ALA A 1 275 ? -98.193 32.153 4.616 1.00 49.53 275 ALA A N 1
ATOM 2132 C CA . ALA A 1 275 ? -96.920 31.445 4.816 1.00 49.53 275 ALA A CA 1
ATOM 2133 C C . ALA A 1 275 ? -96.639 30.321 3.794 1.00 49.53 275 ALA A C 1
ATOM 2135 O O . ALA A 1 275 ? -95.555 29.744 3.798 1.00 49.53 275 ALA A O 1
ATOM 2136 N N . GLY A 1 276 ? -97.600 29.993 2.923 1.00 45.16 276 GLY A N 1
ATOM 2137 C CA . GLY A 1 276 ? -97.557 28.794 2.073 1.00 45.16 276 GLY A CA 1
ATOM 2138 C C . GLY A 1 276 ? -96.682 28.866 0.813 1.00 45.16 276 GLY A C 1
ATOM 2139 O O . GLY A 1 276 ? -96.686 27.916 0.036 1.00 45.16 276 GLY A O 1
ATOM 2140 N N . THR A 1 277 ? -95.971 29.970 0.561 1.00 50.50 277 THR A N 1
ATOM 2141 C CA . THR A 1 277 ? -95.354 30.245 -0.752 1.00 50.50 277 THR A CA 1
ATOM 2142 C C . THR A 1 277 ? -93.952 30.860 -0.654 1.00 50.50 277 THR A C 1
ATOM 2144 O O . THR A 1 277 ? -93.833 32.082 -0.727 1.00 50.50 277 THR A O 1
ATOM 2147 N N . HIS A 1 278 ? -92.901 30.027 -0.542 1.00 44.72 278 HIS A N 1
ATOM 2148 C CA . HIS A 1 278 ? -91.716 30.142 -1.428 1.00 44.72 278 HIS A CA 1
ATOM 2149 C C . HIS A 1 278 ? -90.614 29.068 -1.296 1.00 44.72 278 HIS A C 1
ATOM 2151 O O . HIS A 1 278 ? -89.723 29.048 -2.142 1.00 44.72 278 HIS A O 1
ATOM 2157 N N . LEU A 1 279 ? -90.615 28.212 -0.265 1.00 40.72 279 LEU A N 1
ATOM 2158 C CA . LEU A 1 279 ? -89.485 27.308 0.025 1.00 40.72 279 LEU A CA 1
ATOM 2159 C C . LEU A 1 279 ? -89.790 25.830 -0.267 1.00 40.72 279 LEU A C 1
ATOM 2161 O O . LEU A 1 279 ? -89.879 25.002 0.637 1.00 40.72 279 LEU A O 1
ATOM 2165 N N . LEU A 1 280 ? -89.904 25.524 -1.559 1.00 42.09 280 LEU A N 1
ATOM 2166 C CA . LEU A 1 280 ? -89.699 24.198 -2.141 1.00 42.09 280 LEU A CA 1
ATOM 2167 C C . LEU A 1 280 ? -88.890 24.389 -3.428 1.00 42.09 280 LEU A C 1
ATOM 2169 O O . LEU A 1 280 ? -89.418 24.992 -4.355 1.00 42.09 280 LEU A O 1
ATOM 2173 N N . ASP A 1 281 ? -87.628 23.948 -3.419 1.00 42.03 281 ASP A N 1
ATOM 2174 C CA . ASP A 1 281 ? -86.827 23.448 -4.556 1.00 42.03 281 ASP A CA 1
ATOM 2175 C C . ASP A 1 281 ? -85.328 23.531 -4.212 1.00 42.03 281 ASP A C 1
ATOM 2177 O O . ASP A 1 281 ? -84.807 24.618 -3.995 1.00 42.03 281 ASP A O 1
ATOM 2181 N N . GLU A 1 282 ? -84.656 22.375 -4.145 1.00 41.38 282 GLU A N 1
ATOM 2182 C CA . GLU A 1 282 ? -83.325 22.098 -4.728 1.00 41.38 282 GLU A CA 1
ATOM 2183 C C . GLU A 1 282 ? -82.875 20.670 -4.354 1.00 41.38 282 GLU A C 1
ATOM 2185 O O . GLU A 1 282 ? -83.030 20.226 -3.213 1.00 41.38 282 GLU A O 1
ATOM 2190 N N . SER A 1 283 ? -82.315 19.928 -5.317 1.00 39.06 283 SER A N 1
ATOM 2191 C CA . SER A 1 283 ? -81.818 18.561 -5.103 1.00 39.06 283 SER A CA 1
ATOM 2192 C C . SER A 1 283 ? -80.698 18.169 -6.075 1.00 39.06 283 SER A C 1
ATOM 2194 O O . SER A 1 283 ? -80.844 18.383 -7.274 1.00 39.06 283 SER A O 1
ATOM 2196 N N . SER A 1 284 ? -79.682 17.473 -5.541 1.00 39.97 284 SER A N 1
ATOM 2197 C CA . SER A 1 284 ? -78.683 16.599 -6.205 1.00 39.97 284 SER A CA 1
ATOM 2198 C C . SER A 1 284 ? -77.704 17.163 -7.260 1.00 39.97 284 SER A C 1
ATOM 2200 O O . SER A 1 284 ? -78.110 17.417 -8.385 1.00 39.97 284 SER A O 1
ATOM 2202 N N . ASP A 1 285 ? -76.406 17.174 -6.897 1.00 47.97 285 ASP A N 1
ATOM 2203 C CA . ASP A 1 285 ? -75.165 17.073 -7.718 1.00 47.97 285 ASP A CA 1
ATOM 2204 C C . ASP A 1 285 ? -73.952 16.933 -6.741 1.00 47.97 285 ASP A C 1
ATOM 2206 O O . ASP A 1 285 ? -74.109 17.273 -5.566 1.00 47.97 285 ASP A O 1
ATOM 2210 N N . GLU A 1 286 ? -72.727 16.460 -7.042 1.00 47.78 286 GLU A N 1
ATOM 2211 C CA . GLU A 1 286 ? -72.136 15.639 -8.132 1.00 47.78 286 GLU A CA 1
ATOM 2212 C C . GLU A 1 286 ? -70.879 14.895 -7.545 1.00 47.78 286 GLU A C 1
ATOM 2214 O O . GLU A 1 286 ? -70.793 14.726 -6.325 1.00 47.78 286 GLU A O 1
ATOM 2219 N N . GLU A 1 287 ? -69.892 14.449 -8.342 1.00 42.06 287 GLU A N 1
ATOM 2220 C CA . GLU A 1 287 ? -68.600 13.854 -7.906 1.00 42.06 287 GLU A CA 1
ATOM 2221 C C . GLU A 1 287 ? -67.414 14.868 -8.003 1.00 42.06 287 GLU A C 1
ATOM 2223 O O . GLU A 1 287 ? -67.618 15.973 -8.513 1.00 42.06 287 GLU A O 1
ATOM 2228 N N . PRO A 1 288 ? -66.183 14.610 -7.462 1.00 45.22 288 PRO A N 1
ATOM 2229 C CA . PRO A 1 288 ? -65.139 13.884 -8.234 1.00 45.22 288 PRO A CA 1
ATOM 2230 C C . PRO A 1 288 ? -64.023 13.122 -7.417 1.00 45.22 288 PRO A C 1
ATOM 2232 O O . PRO A 1 288 ? -63.948 13.235 -6.188 1.00 45.22 288 PRO A O 1
ATOM 2235 N N . PRO A 1 289 ? -63.085 12.371 -8.068 1.00 41.66 289 PRO A N 1
ATOM 2236 C CA . PRO A 1 289 ? -62.192 11.386 -7.404 1.00 41.66 289 PRO A CA 1
ATOM 2237 C C . PRO A 1 289 ? -60.671 11.737 -7.238 1.00 41.66 289 PRO A C 1
ATOM 2239 O O . PRO A 1 289 ? -60.232 12.881 -7.321 1.00 41.66 289 PRO A O 1
ATOM 2242 N N . ARG A 1 290 ? -59.833 10.722 -6.913 1.00 39.06 290 ARG A N 1
ATOM 2243 C CA . ARG A 1 290 ? -58.469 10.804 -6.303 1.00 39.06 290 ARG A CA 1
ATOM 2244 C C . ARG A 1 290 ? -57.228 10.724 -7.246 1.00 39.06 290 ARG A C 1
ATOM 2246 O O . ARG A 1 290 ? -56.960 9.657 -7.788 1.00 39.06 290 ARG A O 1
ATOM 2253 N N . GLY A 1 291 ? -56.304 11.695 -7.131 1.00 38.50 291 GLY A N 1
ATOM 2254 C CA . GLY A 1 291 ? -54.974 11.529 -6.471 1.00 38.50 291 GLY A CA 1
ATOM 2255 C C . GLY A 1 291 ? -53.674 11.071 -7.207 1.00 38.50 291 GLY A C 1
ATOM 2256 O O . GLY A 1 291 ? -53.704 10.310 -8.166 1.00 38.50 291 GLY A O 1
ATOM 2257 N N . LYS A 1 292 ? -52.519 11.407 -6.568 1.00 40.34 292 LYS A N 1
ATOM 2258 C CA . LYS A 1 292 ? -51.095 10.963 -6.789 1.00 40.34 292 LYS A CA 1
ATOM 2259 C C . LYS A 1 292 ? -50.338 11.641 -7.972 1.00 40.34 292 LYS A C 1
ATOM 2261 O O . LYS A 1 292 ? -50.980 12.071 -8.912 1.00 40.34 292 LYS A O 1
ATOM 2266 N N . LYS A 1 293 ? -48.991 11.789 -8.005 1.00 41.72 293 LYS A N 1
ATOM 2267 C CA . LYS A 1 293 ? -47.860 11.317 -7.146 1.00 41.72 293 LYS A CA 1
ATOM 2268 C C . LYS A 1 293 ? -46.549 12.117 -7.408 1.00 41.72 293 LYS A C 1
ATOM 2270 O O . LYS A 1 293 ? -46.391 12.593 -8.523 1.00 41.72 293 LYS A O 1
ATOM 2275 N N . VAL A 1 294 ? -45.553 12.010 -6.495 1.00 43.88 294 VAL A N 1
ATOM 2276 C CA . VAL A 1 294 ? -44.086 12.241 -6.733 1.00 43.88 294 VAL A CA 1
ATOM 2277 C C . VAL A 1 294 ? -43.710 13.724 -7.017 1.00 43.88 294 VAL A C 1
ATOM 2279 O O . VAL A 1 294 ? -44.569 14.490 -7.421 1.00 43.88 294 VAL A O 1
ATOM 2282 N N . ALA A 1 295 ? -42.509 14.275 -6.755 1.00 41.28 295 ALA A N 1
ATOM 2283 C CA . ALA A 1 295 ? -41.184 13.794 -6.288 1.00 41.28 295 ALA A CA 1
ATOM 2284 C C . ALA A 1 295 ? -40.702 14.626 -5.043 1.00 41.28 295 ALA A C 1
ATOM 2286 O O . ALA A 1 295 ? -41.568 15.157 -4.360 1.00 41.28 295 ALA A O 1
ATOM 2287 N N . HIS A 1 296 ? -39.430 14.812 -4.619 1.00 45.59 296 HIS A N 1
ATOM 2288 C CA . HIS A 1 296 ? -38.087 14.289 -4.973 1.00 45.59 296 HIS A CA 1
ATOM 2289 C C . HIS A 1 296 ? -37.095 14.461 -3.782 1.00 45.59 296 HIS A C 1
ATOM 2291 O O . HIS A 1 296 ? -37.134 15.510 -3.144 1.00 45.59 296 HIS A O 1
ATOM 2297 N N . SER A 1 297 ? -36.188 13.501 -3.513 1.00 43.72 297 SER A N 1
ATOM 2298 C CA . SER A 1 297 ? -34.889 13.647 -2.787 1.00 43.72 297 SER A CA 1
ATOM 2299 C C . SER A 1 297 ? -34.213 12.272 -2.602 1.00 43.72 297 SER A C 1
ATOM 2301 O O . SER A 1 297 ? -34.892 11.363 -2.122 1.00 43.72 297 SER A O 1
ATOM 2303 N N . PRO A 1 298 ? -32.915 12.086 -2.926 1.00 48.47 298 PRO A N 1
ATOM 2304 C CA . PRO A 1 298 ? -32.195 10.840 -2.654 1.00 48.47 298 PRO A CA 1
ATOM 2305 C C . PRO A 1 298 ? -31.141 10.976 -1.538 1.00 48.47 298 PRO A C 1
ATOM 2307 O O . PRO A 1 298 ? -30.230 11.795 -1.624 1.00 48.47 298 PRO A O 1
ATOM 2310 N N . ALA A 1 299 ? -31.211 10.095 -0.539 1.00 49.78 299 ALA A N 1
ATOM 2311 C CA . ALA A 1 299 ? -30.094 9.749 0.340 1.00 49.78 299 ALA A CA 1
ATOM 2312 C C . ALA A 1 299 ? -29.978 8.218 0.356 1.00 49.78 299 ALA A C 1
ATOM 2314 O O . ALA A 1 299 ? -30.990 7.532 0.504 1.00 49.78 299 ALA A O 1
ATOM 2315 N N . SER A 1 300 ? -28.777 7.684 0.134 1.00 50.00 300 SER A N 1
ATOM 2316 C CA . SER A 1 300 ? -28.553 6.252 -0.096 1.00 50.00 300 SER A CA 1
ATOM 2317 C C . SER A 1 300 ? -27.666 5.636 0.984 1.00 50.00 300 SER A C 1
ATOM 2319 O O . SER A 1 300 ? -26.441 5.714 0.887 1.00 50.00 300 SER A O 1
ATOM 2321 N N . ASP A 1 301 ? -28.280 4.973 1.962 1.00 50.72 301 ASP A N 1
ATOM 2322 C CA . ASP A 1 301 ? -27.585 3.998 2.805 1.00 50.72 301 ASP A CA 1
ATOM 2323 C C . ASP A 1 301 ? -27.608 2.628 2.118 1.00 50.72 301 ASP A C 1
ATOM 2325 O O . ASP A 1 301 ? -28.672 2.089 1.806 1.00 50.72 301 ASP A O 1
ATOM 2329 N N . TYR A 1 302 ? -26.426 2.059 1.877 1.00 53.78 302 TYR A N 1
ATOM 2330 C CA . TYR A 1 302 ? -26.275 0.705 1.348 1.00 53.78 302 TYR A CA 1
ATOM 2331 C C . TYR A 1 302 ? -26.182 -0.287 2.512 1.00 53.78 302 TYR A C 1
ATOM 2333 O O . TYR A 1 302 ? -25.187 -0.320 3.236 1.00 53.78 302 TYR A O 1
ATOM 2341 N N . SER A 1 303 ? -27.203 -1.128 2.667 1.00 56.72 303 SER A N 1
ATOM 2342 C CA . SER A 1 303 ? -27.139 -2.336 3.490 1.00 56.72 303 SER A CA 1
ATOM 2343 C C . SER A 1 303 ? -27.173 -3.543 2.557 1.00 56.72 303 SER A C 1
ATOM 2345 O O . SER A 1 303 ? -28.048 -3.628 1.699 1.00 56.72 303 SER A O 1
ATOM 2347 N N . SER A 1 304 ? -26.188 -4.431 2.682 1.00 61.66 304 SER A N 1
ATOM 2348 C CA . SER A 1 304 ? -26.101 -5.678 1.922 1.00 61.66 304 SER A CA 1
ATOM 2349 C C . SER A 1 304 ? -25.931 -6.819 2.910 1.00 61.66 304 SER A C 1
ATOM 2351 O O . SER A 1 304 ? -24.943 -6.850 3.644 1.00 61.66 304 SER A O 1
ATOM 2353 N N . ASP A 1 305 ? -26.889 -7.737 2.923 1.00 64.75 305 ASP A N 1
ATOM 2354 C CA . ASP A 1 305 ? -26.853 -8.929 3.766 1.00 64.75 305 ASP A CA 1
ATOM 2355 C C . ASP A 1 305 ? -25.889 -9.995 3.198 1.00 64.75 305 ASP A C 1
ATOM 2357 O O . ASP A 1 305 ? -25.643 -10.057 1.992 1.00 64.75 305 ASP A O 1
ATOM 2361 N N . ASP A 1 306 ? -25.317 -10.825 4.077 1.00 63.81 306 ASP A N 1
ATOM 2362 C CA . ASP A 1 306 ? -24.476 -11.982 3.721 1.00 63.81 306 ASP A CA 1
ATOM 2363 C C . ASP A 1 306 ? -25.372 -13.189 3.342 1.00 63.81 306 ASP A C 1
ATOM 2365 O O . ASP A 1 306 ? -26.168 -13.642 4.166 1.00 63.81 306 ASP A O 1
ATOM 2369 N N . GLU A 1 307 ? -25.191 -13.778 2.151 1.00 66.50 307 GLU A N 1
ATOM 2370 C CA . GLU A 1 307 ? -25.785 -15.079 1.778 1.00 66.50 307 GLU A CA 1
ATOM 2371 C C . GLU A 1 307 ? -24.754 -16.222 1.938 1.00 66.50 307 GLU A C 1
ATOM 2373 O O . GLU A 1 307 ? -23.696 -16.186 1.301 1.00 66.50 307 GLU A O 1
ATOM 2378 N N . PRO A 1 308 ? -25.022 -17.261 2.758 1.00 57.81 308 PRO A N 1
ATOM 2379 C CA . PRO A 1 308 ? -24.122 -18.400 2.926 1.00 57.81 308 PRO A CA 1
ATOM 2380 C C . PRO A 1 308 ? -24.558 -19.623 2.095 1.00 57.81 308 PRO A C 1
ATOM 2382 O O . PRO A 1 308 ? -25.349 -20.447 2.555 1.00 57.81 308 PRO A O 1
ATOM 2385 N N . LEU A 1 309 ? -23.988 -19.796 0.898 1.00 57.81 309 LEU A N 1
ATOM 2386 C CA . LEU A 1 309 ? -24.184 -21.014 0.096 1.00 57.81 309 LEU A CA 1
ATOM 2387 C C . LEU A 1 309 ? -23.527 -22.258 0.728 1.00 57.81 309 LEU A C 1
ATOM 2389 O O . LEU A 1 309 ? -22.427 -22.203 1.287 1.00 57.81 309 LEU A O 1
ATOM 2393 N N . GLU A 1 310 ? -24.209 -23.400 0.619 1.00 58.59 310 GLU A N 1
ATOM 2394 C CA . GLU A 1 310 ? -23.806 -24.669 1.236 1.00 58.59 310 GLU A CA 1
ATOM 2395 C C . GLU A 1 310 ? -22.553 -25.305 0.607 1.00 58.59 310 GLU A C 1
ATOM 2397 O O . GLU A 1 310 ? -22.269 -25.171 -0.584 1.00 58.59 310 GLU A O 1
ATOM 2402 N N . LYS A 1 311 ? -21.830 -26.105 1.406 1.00 62.25 311 LYS A N 1
ATOM 2403 C CA . LYS A 1 311 ? -20.797 -27.021 0.897 1.00 62.25 311 LYS A CA 1
ATOM 2404 C C . LYS A 1 311 ? -21.424 -28.368 0.510 1.00 62.25 311 LYS A C 1
ATOM 2406 O O . LYS A 1 311 ? -22.052 -28.985 1.373 1.00 62.25 311 LYS A O 1
ATOM 2411 N N . PRO A 1 312 ? -21.176 -28.905 -0.699 1.00 62.03 312 PRO A N 1
ATOM 2412 C CA . PRO A 1 312 ? -21.531 -30.286 -1.007 1.00 62.03 312 PRO A CA 1
ATOM 2413 C C . PRO A 1 312 ? -20.693 -31.271 -0.172 1.00 62.03 312 PRO A C 1
ATOM 2415 O O . PRO A 1 312 ? -19.526 -31.023 0.145 1.00 62.03 312 PRO A O 1
ATOM 2418 N N . LYS A 1 313 ? -21.298 -32.408 0.188 1.00 59.66 313 LYS A N 1
ATOM 2419 C CA . LYS A 1 313 ? -20.625 -33.506 0.899 1.00 59.66 313 LYS A CA 1
ATOM 2420 C C . LYS A 1 313 ? -19.685 -34.272 -0.038 1.00 59.66 313 LYS A C 1
ATOM 2422 O O . LYS A 1 313 ? -19.937 -34.366 -1.236 1.00 59.66 313 LYS A O 1
ATOM 2427 N N . ARG A 1 314 ? -18.640 -34.877 0.536 1.00 57.00 314 ARG A N 1
ATOM 2428 C CA . ARG A 1 314 ? -17.842 -35.916 -0.131 1.00 57.00 314 ARG A CA 1
ATOM 2429 C C . ARG A 1 314 ? -18.694 -37.149 -0.448 1.00 57.00 314 ARG A C 1
ATOM 2431 O O . ARG A 1 314 ? -19.476 -37.578 0.402 1.00 57.00 314 ARG A O 1
ATOM 2438 N N . ALA A 1 315 ? -18.427 -37.741 -1.609 1.00 66.88 315 ALA A N 1
ATOM 2439 C CA . ALA A 1 315 ? -18.060 -39.155 -1.673 1.00 66.88 315 ALA A CA 1
ATOM 2440 C C . ALA A 1 315 ? -16.522 -39.252 -1.579 1.00 66.88 315 ALA A C 1
ATOM 2442 O O . ALA A 1 315 ? -15.867 -38.236 -1.922 1.00 66.88 315 ALA A O 1
#

Foldseek 3Di:
DVVVVVVVVVVVVVVVVVVVVVVVVVVVLVVLVVQLVVLLVVLVVQCVVCVVVNDNLVRCVVSVVSNVVSVVVQCVPVVSCCVQQPDDPPSVSVVSSCVSVVVCVVLLSVLCPPPVLVVVLVVLLVVLVVLCVPDDLVCSLPRSVVSLVVNVVSVVVSCVVCVNSHGNSSVSSNVVVVCCCCPVSVSPPDPPPVVVVCVVVCCVVVVCVCVVVVVVVVVVVVVVVVVVVVPPPDDDPPPDDPVVVVVVVVVPDDDDDPVVVVVVVVVVVVVVVVPPDDDDDDDDDDDDDDDDDDDDDDDDDDDDDDDDDDDDDDD

pLDDT: mean 81.85, std 17.18, range [38.5, 98.44]

Organism: Drosophila melanogaster (NCBI:txid7227)

Radius of gyration: 51.42 Å; chains: 1; bounding box: 162×76×96 Å

Secondary structure (DSSP, 8-state):
-HHHHHHHHHHHHHHHHHHHHHHHHHHHHHHHHHHHHHHHHHHHHHHHHTTTTT-HHHHHHHHHHHHHHHHHHHHHSHHHHHHHHSSSTT-HHHHHHHHHHHHHHHTTTHHHHGGGHHHHHHHHHHHHHHHHHTS-TTTHHHHTHHHHHHHHHHHHHHHHHTTT---HHHHHHHHHHHHIIIIIS--------HHHHHHHHHHHHHHHHHHHHHHHHHHHHHHHHHHHTTS--PPPS----HHHHHHHHHHH-----HHHHHHHHHHHHHHHHTTSSS--------------------------PPP-PPPPPP-

GO terms:
  GO:0005764 lysosome (C, IDA)
  GO:1902476 chloride transmembrane transport (P, TAS)
  GO:0007041 lysosomal transport (P, IMP)
  GO:1902495 transmembrane transporter complex (C, IPI)